Protein AF-A0A6J8DKB5-F1 (afdb_monomer_lite)

Foldseek 3Di:
DWDADPVRDIDDPLQVLLVVLLVVVVVVVVVCVVVVVPDDLVNAADEAEDALPDDPVVQVSNLSSPVSNVQDNVSYHYDYPQRVVLLVLQVPDCVVVVVDPDPPHPPDAQDKDWDFDQAAAKTKIFIWGQHPPRDIDTPDRIDIDRPHNVVVVVVVLVVVCVVVNPVVSVCCVPVPVVVVVVVSVVVVVVVPDPDPPPDPDD

pLDDT: mean 87.96, std 14.04, range [40.09, 98.38]

Organism: Mytilus coruscus (NCBI:txid42192)

Secondary structure (DSSP, 8-state):
-EEE-TTS-EEEHHHHHHHHHHHHHHHHHHHHHHTT----GGG--EEEEE-TTS-HHHHHHHHHHHHHTT--GGGEEEEEHHHHHHHHHHHS-GGGSTTSSS---TTSTT-EEEEEEE-SS-EEEEEEEEPGGG-EEEEEEEEEES-SHHHHHHHHHHHHHHHH-HHHHHHHHHH-HHHHHHHHHHHHHHHHS---------

Radius of gyration: 21.51 Å; chains: 1; bounding box: 44×48×52 Å

Structure (mmCIF, N/CA/C/O backbone):
data_AF-A0A6J8DKB5-F1
#
_entry.id   AF-A0A6J8DKB5-F1
#
loop_
_atom_site.group_PDB
_atom_site.id
_atom_site.type_symbol
_atom_site.label_atom_id
_atom_site.label_alt_id
_atom_site.label_comp_id
_atom_site.label_asym_id
_atom_site.label_entity_id
_atom_site.label_seq_id
_atom_site.pdbx_PDB_ins_code
_atom_site.Cartn_x
_atom_site.Cartn_y
_atom_site.Cartn_z
_atom_site.occupancy
_atom_site.B_iso_or_equiv
_atom_site.auth_seq_id
_atom_site.auth_comp_id
_atom_site.auth_asym_id
_atom_site.auth_atom_id
_atom_site.pdbx_PDB_model_num
ATOM 1 N N . MET A 1 1 ? -16.787 6.879 -3.735 1.00 87.12 1 MET A N 1
ATOM 2 C CA . MET A 1 1 ? -16.539 6.349 -2.380 1.00 87.12 1 MET A CA 1
ATOM 3 C C . MET A 1 1 ? -16.284 7.517 -1.445 1.00 87.12 1 MET A C 1
ATOM 5 O O . MET A 1 1 ? -15.502 8.395 -1.801 1.00 87.12 1 MET A O 1
ATOM 9 N N . VAL A 1 2 ? -16.971 7.542 -0.307 1.00 94.81 2 VAL A N 1
ATOM 10 C CA . VAL A 1 2 ? -16.835 8.562 0.741 1.00 94.81 2 VAL A CA 1
ATOM 11 C C . VAL A 1 2 ? -16.255 7.869 1.971 1.00 94.81 2 VAL A C 1
ATOM 13 O O . VAL A 1 2 ? -16.657 6.747 2.267 1.00 94.81 2 VAL A O 1
ATOM 16 N N . LEU A 1 3 ? -15.306 8.514 2.642 1.00 93.69 3 LEU A N 1
ATOM 17 C CA . LEU A 1 3 ? -14.744 8.076 3.917 1.00 93.69 3 LEU A CA 1
ATOM 18 C C . LEU A 1 3 ? -15.300 8.968 5.021 1.00 93.69 3 LEU A C 1
ATOM 20 O O . LEU A 1 3 ? -15.472 10.166 4.795 1.00 93.69 3 LEU A O 1
ATOM 24 N N . ALA A 1 4 ? -15.573 8.391 6.186 1.00 94.31 4 ALA A N 1
ATOM 25 C CA . ALA A 1 4 ? -15.977 9.122 7.380 1.00 94.31 4 ALA A CA 1
ATOM 26 C C . ALA A 1 4 ? -14.888 8.998 8.449 1.00 94.31 4 ALA A C 1
ATOM 28 O O . ALA A 1 4 ? -14.334 7.915 8.635 1.00 94.31 4 ALA A O 1
ATOM 29 N N . ASP A 1 5 ? -14.587 10.095 9.138 1.00 88.94 5 ASP A N 1
ATOM 30 C CA . ASP A 1 5 ? -13.727 10.070 10.319 1.00 88.94 5 ASP A CA 1
ATOM 31 C C . ASP A 1 5 ? -14.505 9.648 11.581 1.00 88.94 5 ASP A C 1
ATOM 33 O O . ASP A 1 5 ? -15.726 9.469 11.564 1.00 88.94 5 ASP A O 1
ATOM 37 N N . ILE A 1 6 ? -13.797 9.516 12.707 1.00 81.81 6 ILE A N 1
ATOM 38 C CA . ILE A 1 6 ? -14.387 9.143 14.005 1.00 81.81 6 ILE A CA 1
ATOM 39 C C . ILE A 1 6 ? -15.399 10.170 14.546 1.00 81.81 6 ILE A C 1
ATOM 41 O O . ILE A 1 6 ? -16.171 9.851 15.446 1.00 81.81 6 ILE A O 1
ATOM 45 N N . THR A 1 7 ? -15.403 11.395 14.011 1.00 85.44 7 THR A N 1
ATOM 46 C CA . THR A 1 7 ? -16.367 12.454 14.351 1.00 85.44 7 THR A CA 1
ATOM 47 C C . THR A 1 7 ? -17.582 12.460 13.418 1.00 85.44 7 THR A C 1
ATOM 49 O O . THR A 1 7 ? -18.512 13.239 13.621 1.00 85.44 7 THR A O 1
ATOM 52 N N . GLY A 1 8 ? -17.592 11.589 12.402 1.00 89.50 8 GLY A N 1
ATOM 53 C CA . GLY A 1 8 ? -18.637 11.490 11.388 1.00 89.50 8 GLY A CA 1
ATOM 54 C C . GLY A 1 8 ? -18.492 12.483 10.234 1.00 89.50 8 GLY A C 1
ATOM 55 O O . GLY A 1 8 ? -19.371 12.537 9.373 1.00 89.50 8 GLY A O 1
ATOM 56 N N . LYS A 1 9 ? -17.407 13.268 10.173 1.00 93.81 9 LYS A N 1
ATOM 57 C CA . LYS A 1 9 ? -17.149 14.149 9.027 1.00 93.81 9 LYS A CA 1
ATOM 58 C C . LYS A 1 9 ? -16.695 13.321 7.843 1.00 93.81 9 LYS A C 1
ATOM 60 O O . LYS A 1 9 ? -15.914 12.384 7.981 1.00 93.81 9 LYS A O 1
ATOM 65 N N . THR A 1 10 ? -17.172 13.698 6.665 1.00 97.25 10 THR A N 1
ATOM 66 C CA . THR A 1 10 ? -16.954 12.922 5.451 1.00 97.25 10 THR A CA 1
ATOM 67 C C . THR A 1 10 ? -16.062 13.632 4.449 1.00 97.25 10 THR A C 1
ATOM 69 O O . THR A 1 10 ? -16.187 14.840 4.252 1.00 97.25 10 THR A O 1
ATOM 72 N N . VAL A 1 11 ? -15.249 12.864 3.733 1.00 97.19 11 VAL A N 1
ATOM 73 C CA . VAL A 1 11 ? -14.420 13.330 2.616 1.00 97.19 11 VAL A CA 1
ATOM 74 C C . VAL A 1 11 ? -14.472 12.314 1.476 1.00 97.19 11 VAL A C 1
ATOM 76 O O . VAL A 1 11 ? -14.707 11.123 1.698 1.00 97.19 11 VAL A O 1
ATOM 79 N N . LEU A 1 12 ? -14.280 12.750 0.230 1.00 97.69 12 LEU A N 1
ATOM 80 C CA . LEU A 1 12 ? -14.152 11.797 -0.870 1.00 97.69 12 LEU A CA 1
ATOM 81 C C . LEU A 1 12 ? -12.847 11.019 -0.706 1.00 97.69 12 LEU A C 1
ATOM 83 O O . LEU A 1 12 ? -11.786 11.606 -0.511 1.00 97.69 12 LEU A O 1
ATOM 87 N N . ALA A 1 13 ? -12.906 9.697 -0.863 1.00 96.94 13 ALA A N 1
ATOM 88 C CA . ALA A 1 13 ? -11.709 8.868 -0.759 1.00 96.94 13 ALA A CA 1
ATOM 89 C C . ALA A 1 13 ? -10.613 9.328 -1.733 1.00 96.94 13 ALA A C 1
ATOM 91 O O . ALA A 1 13 ? -9.455 9.426 -1.353 1.00 96.94 13 ALA A O 1
ATOM 92 N N . ILE A 1 14 ? -10.990 9.675 -2.971 1.00 97.94 14 ILE A N 1
ATOM 93 C CA . ILE A 1 14 ? -10.044 10.142 -3.996 1.00 97.94 14 ILE A CA 1
ATOM 94 C C . ILE A 1 14 ? -9.259 11.372 -3.535 1.00 97.94 14 ILE A C 1
ATOM 96 O O . ILE A 1 14 ? -8.099 11.520 -3.902 1.00 97.94 14 ILE A O 1
ATOM 100 N N . ASP A 1 15 ? -9.866 12.228 -2.709 1.00 98.00 15 ASP A N 1
ATOM 101 C CA . ASP A 1 15 ? -9.182 13.393 -2.163 1.00 98.00 15 ASP A CA 1
ATOM 102 C C . ASP A 1 15 ? -8.133 12.948 -1.157 1.00 98.00 15 ASP A C 1
ATOM 104 O O . ASP A 1 15 ? -7.001 13.400 -1.247 1.00 98.00 15 ASP A O 1
ATOM 108 N N . VAL A 1 16 ? -8.462 12.024 -0.253 1.00 97.56 16 VAL A N 1
ATOM 109 C CA . VAL A 1 16 ? -7.498 11.491 0.722 1.00 97.56 16 VAL A CA 1
ATOM 110 C C . VAL A 1 16 ? -6.286 10.889 0.011 1.00 97.56 16 VAL A C 1
ATOM 112 O O . VAL A 1 16 ? -5.164 11.316 0.264 1.00 97.56 16 VAL A O 1
ATOM 115 N N . PHE A 1 17 ? -6.506 9.986 -0.949 1.00 97.62 17 PHE A N 1
ATOM 116 C CA . PHE A 1 17 ? -5.411 9.367 -1.704 1.00 97.62 17 PHE A CA 1
ATOM 117 C C . PHE A 1 17 ? -4.607 10.391 -2.518 1.00 97.62 17 PHE A C 1
ATOM 119 O O . PHE A 1 17 ? -3.380 10.320 -2.538 1.00 97.62 17 PHE A O 1
ATOM 126 N N . ALA A 1 18 ? -5.262 11.368 -3.154 1.00 98.31 18 ALA A N 1
ATOM 127 C CA . ALA A 1 18 ? -4.566 12.423 -3.887 1.00 98.31 18 ALA A CA 1
ATOM 128 C C . ALA A 1 18 ? -3.703 13.297 -2.964 1.00 98.31 18 ALA A C 1
ATOM 130 O O . ALA A 1 18 ? -2.568 13.608 -3.316 1.00 98.31 18 ALA A O 1
ATOM 131 N N . HIS A 1 19 ? -4.193 13.659 -1.774 1.00 98.38 19 HIS A N 1
ATOM 132 C CA . HIS A 1 19 ? -3.409 14.419 -0.797 1.00 98.38 19 HIS A CA 1
ATOM 133 C C . HIS A 1 19 ? -2.222 13.604 -0.269 1.00 98.38 19 HIS A C 1
ATOM 135 O O . HIS A 1 19 ? -1.125 14.148 -0.173 1.00 98.38 19 HIS A O 1
ATOM 141 N N . SER A 1 20 ? -2.397 12.306 0.007 1.00 97.88 20 SER A N 1
ATOM 142 C CA . SER A 1 20 ? -1.296 11.424 0.416 1.00 97.88 20 SER A CA 1
ATOM 143 C C . SER A 1 20 ? -0.213 11.324 -0.659 1.00 97.88 20 SER A C 1
ATOM 145 O O . SER A 1 20 ? 0.967 11.504 -0.366 1.00 97.88 20 SER A O 1
ATOM 147 N N . ILE A 1 21 ? -0.604 11.110 -1.920 1.00 98.25 21 ILE A N 1
ATOM 148 C CA . ILE A 1 21 ? 0.336 11.077 -3.049 1.00 98.25 21 ILE A CA 1
ATOM 149 C C . ILE A 1 21 ? 1.022 12.439 -3.205 1.00 98.25 21 ILE A C 1
ATOM 151 O O . ILE A 1 21 ? 2.240 12.501 -3.355 1.00 98.25 21 ILE A O 1
ATOM 155 N N . LYS A 1 22 ? 0.270 13.544 -3.113 1.00 98.19 22 LYS A N 1
ATOM 156 C CA . LYS A 1 22 ? 0.820 14.900 -3.214 1.00 98.19 22 LYS A CA 1
ATOM 157 C C . LYS A 1 22 ? 1.852 15.183 -2.126 1.00 98.19 22 LYS A C 1
ATOM 159 O O . LYS A 1 22 ? 2.877 15.788 -2.424 1.00 98.19 22 LYS A O 1
ATOM 164 N N . ALA A 1 23 ? 1.599 14.740 -0.897 1.00 98.38 23 ALA A N 1
ATOM 165 C CA . ALA A 1 23 ? 2.533 14.899 0.209 1.00 98.38 23 ALA A CA 1
ATOM 166 C C . ALA A 1 23 ? 3.867 14.188 -0.072 1.00 98.38 23 ALA A C 1
ATOM 168 O O . ALA A 1 23 ? 4.919 14.786 0.134 1.00 98.38 23 ALA A O 1
ATOM 169 N N . LEU A 1 24 ? 3.832 12.965 -0.616 1.00 97.81 24 LEU A N 1
ATOM 170 C CA . LEU A 1 24 ? 5.039 12.229 -1.015 1.00 97.81 24 LEU A CA 1
ATOM 171 C C . LEU A 1 24 ? 5.787 12.913 -2.167 1.00 97.81 24 LEU A C 1
ATOM 173 O O . LEU A 1 24 ? 7.012 13.008 -2.126 1.00 97.81 24 LEU A O 1
ATOM 177 N N . ILE A 1 25 ? 5.059 13.424 -3.168 1.00 96.69 25 ILE A N 1
ATOM 178 C CA . ILE A 1 25 ? 5.652 14.191 -4.274 1.00 96.69 25 ILE A CA 1
ATOM 179 C C . ILE A 1 25 ? 6.380 15.414 -3.728 1.00 96.69 25 ILE A C 1
ATOM 181 O O . ILE A 1 25 ? 7.555 15.601 -4.021 1.00 96.69 25 ILE A O 1
ATOM 185 N N . ASN A 1 26 ? 5.690 16.234 -2.933 1.00 97.25 26 ASN A N 1
ATOM 186 C CA . ASN A 1 26 ? 6.262 17.455 -2.378 1.00 97.25 26 ASN A CA 1
ATOM 187 C C . ASN A 1 26 ? 7.493 17.135 -1.526 1.00 97.25 26 ASN A C 1
ATOM 189 O O . ASN A 1 26 ? 8.527 17.757 -1.713 1.00 97.25 26 ASN A O 1
ATOM 193 N N . HIS A 1 27 ? 7.423 16.099 -0.685 1.00 97.25 27 HIS A N 1
ATOM 194 C CA . HIS A 1 27 ? 8.557 15.676 0.130 1.00 97.25 27 HIS A CA 1
ATOM 195 C C . HIS A 1 27 ? 9.799 15.326 -0.706 1.00 97.25 27 HIS A C 1
ATOM 197 O O . HIS A 1 27 ? 10.902 15.755 -0.371 1.00 97.25 27 HIS A O 1
ATOM 203 N N . LEU A 1 28 ? 9.633 14.582 -1.808 1.00 96.69 28 LEU A N 1
ATOM 204 C CA . LEU A 1 28 ? 10.746 14.278 -2.711 1.00 96.69 28 LEU A CA 1
ATOM 205 C C . LEU A 1 28 ? 11.278 15.540 -3.398 1.00 96.69 28 LEU A C 1
ATOM 207 O O . LEU A 1 28 ? 12.490 15.728 -3.462 1.00 96.69 28 LEU A O 1
ATOM 211 N N . MET A 1 29 ? 10.392 16.393 -3.917 1.00 96.31 29 MET A N 1
ATOM 212 C CA . MET A 1 29 ? 10.797 17.616 -4.616 1.00 96.31 29 MET A CA 1
ATOM 213 C C . MET A 1 29 ? 11.561 18.567 -3.689 1.00 96.31 29 MET A C 1
ATOM 215 O O . MET A 1 29 ? 12.624 19.050 -4.072 1.00 96.31 29 MET A O 1
ATOM 219 N N . ASP A 1 30 ? 11.081 18.754 -2.458 1.00 96.94 30 ASP A N 1
ATOM 220 C CA . ASP A 1 30 ? 11.749 19.561 -1.436 1.00 96.94 30 ASP A CA 1
ATOM 221 C C . ASP A 1 30 ? 13.146 18.992 -1.126 1.00 96.94 30 ASP A C 1
ATOM 223 O O . ASP A 1 30 ? 14.130 19.728 -1.055 1.00 96.94 30 ASP A O 1
ATOM 227 N N . ALA A 1 31 ? 13.273 17.664 -0.999 1.00 97.12 31 ALA A N 1
ATOM 228 C CA . ALA A 1 31 ? 14.563 17.014 -0.765 1.00 97.12 31 ALA A CA 1
ATOM 229 C C . ALA A 1 31 ? 15.548 17.204 -1.937 1.00 97.12 31 ALA A C 1
ATOM 231 O O . ALA A 1 31 ? 16.733 17.462 -1.711 1.00 97.12 31 ALA A O 1
ATOM 232 N N . LEU A 1 32 ? 15.071 17.110 -3.182 1.00 96.81 32 LEU A N 1
ATOM 233 C CA . LEU A 1 32 ? 15.878 17.310 -4.393 1.00 96.81 32 LEU A CA 1
ATOM 234 C C . LEU A 1 32 ? 16.343 18.760 -4.559 1.00 96.81 32 LEU A C 1
ATOM 236 O O . LEU A 1 32 ? 17.464 18.989 -5.031 1.00 96.81 32 LEU A O 1
ATOM 240 N N . GLU A 1 33 ? 15.500 19.718 -4.171 1.00 95.50 33 GLU A N 1
ATOM 241 C CA . GLU A 1 33 ? 15.825 21.143 -4.156 1.00 95.50 33 GLU A CA 1
ATOM 242 C C . GLU A 1 33 ? 16.889 21.447 -3.097 1.00 95.50 33 GLU A C 1
ATOM 244 O O . GLU A 1 33 ? 17.908 22.060 -3.414 1.00 95.50 33 GLU A O 1
ATOM 249 N N . ILE A 1 34 ? 16.719 20.937 -1.871 1.00 96.75 34 ILE A N 1
ATOM 250 C CA . ILE A 1 34 ? 17.702 21.079 -0.784 1.00 96.75 34 ILE A CA 1
ATOM 251 C C . ILE A 1 34 ? 19.068 20.507 -1.189 1.00 96.75 34 ILE A C 1
ATOM 253 O O . ILE A 1 34 ? 20.107 21.074 -0.853 1.00 96.75 34 ILE A O 1
ATOM 257 N N . GLN A 1 35 ? 19.081 19.396 -1.928 1.00 95.75 35 GLN A N 1
ATOM 258 C CA . GLN A 1 35 ? 20.307 18.780 -2.439 1.00 95.75 35 GLN A CA 1
ATOM 259 C C . GLN A 1 35 ? 20.903 19.497 -3.663 1.00 95.75 35 GLN A C 1
ATOM 261 O O . GLN A 1 35 ? 22.011 19.159 -4.077 1.00 95.75 35 GLN A O 1
ATOM 266 N N . GLY A 1 36 ? 20.202 20.473 -4.251 1.00 95.38 36 GLY A N 1
ATOM 267 C CA . GLY A 1 36 ? 20.683 21.235 -5.406 1.00 95.38 36 GLY A CA 1
ATOM 268 C C . GLY A 1 36 ? 20.838 20.397 -6.678 1.00 95.38 36 GLY A C 1
ATOM 269 O O . GLY A 1 36 ? 21.691 20.697 -7.510 1.00 95.38 36 GLY A O 1
ATOM 270 N N . THR A 1 37 ? 20.039 19.336 -6.832 1.00 94.81 37 THR A N 1
ATOM 271 C CA . THR A 1 37 ? 20.166 18.387 -7.957 1.00 94.81 37 THR A CA 1
ATOM 272 C C . THR A 1 37 ? 19.796 18.991 -9.315 1.00 94.81 37 THR A C 1
ATOM 274 O O . THR A 1 37 ? 20.213 18.476 -10.349 1.00 94.81 37 THR A O 1
ATOM 277 N N . GLY A 1 38 ? 19.002 20.070 -9.321 1.00 94.25 38 GLY A N 1
ATOM 278 C CA . GLY A 1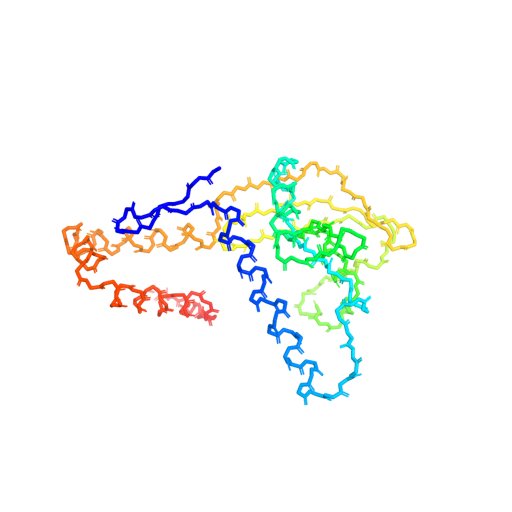 38 ? 18.465 20.694 -10.533 1.00 94.25 38 GLY A CA 1
ATOM 279 C C . GLY A 1 38 ? 17.360 19.887 -11.228 1.00 94.25 38 GLY A C 1
ATOM 280 O O . GLY A 1 38 ? 16.875 20.322 -12.268 1.00 94.25 38 GLY A O 1
ATOM 281 N N . VAL A 1 39 ? 16.960 18.743 -10.662 1.00 95.50 39 VAL A N 1
ATOM 282 C CA . VAL A 1 39 ? 15.886 17.886 -11.180 1.00 95.50 39 VAL A CA 1
ATOM 283 C C . VAL A 1 39 ? 14.546 18.600 -11.036 1.00 95.50 39 VAL A C 1
ATOM 285 O O . VAL A 1 39 ? 14.187 19.051 -9.948 1.00 95.50 39 VAL A O 1
ATOM 288 N N . ILE A 1 40 ? 13.780 18.665 -12.123 1.00 92.12 40 ILE A N 1
ATOM 289 C CA . ILE A 1 40 ? 12.422 19.215 -12.121 1.00 92.12 40 ILE A CA 1
ATOM 290 C C . ILE A 1 40 ? 11.377 18.104 -12.217 1.00 92.12 40 ILE A C 1
ATOM 292 O O . ILE A 1 40 ? 11.665 16.973 -12.594 1.00 92.12 40 ILE A O 1
ATOM 296 N N . SER A 1 41 ? 10.122 18.424 -11.892 1.00 88.81 41 SER A N 1
ATOM 297 C CA . SER A 1 41 ? 9.024 17.441 -11.869 1.00 88.81 41 SER A CA 1
ATOM 298 C C . SER A 1 41 ? 8.870 16.666 -13.190 1.00 88.81 41 SER A C 1
ATOM 300 O O . SER A 1 41 ? 8.582 15.472 -13.180 1.00 88.81 41 SER A O 1
ATOM 302 N N . THR A 1 42 ? 9.119 17.320 -14.331 1.00 91.31 42 THR A N 1
ATOM 303 C CA . THR A 1 42 ? 9.053 16.702 -15.667 1.00 91.31 42 THR A CA 1
ATOM 304 C C . THR A 1 42 ? 10.233 15.787 -15.984 1.00 91.31 42 THR A C 1
ATOM 306 O O . THR A 1 42 ? 10.185 15.069 -16.972 1.00 91.31 42 THR A O 1
ATOM 309 N N . ASP A 1 43 ? 11.288 15.771 -15.175 1.00 94.38 43 ASP A N 1
ATOM 310 C CA . ASP A 1 43 ? 12.381 14.806 -15.338 1.00 94.38 43 ASP A CA 1
ATOM 311 C C . ASP A 1 43 ? 12.054 13.470 -14.654 1.00 94.38 43 ASP A C 1
ATOM 313 O O . ASP A 1 43 ? 12.728 12.462 -14.869 1.00 94.38 43 ASP A O 1
ATOM 317 N N . ILE A 1 44 ? 11.011 13.449 -13.818 1.00 95.81 44 ILE A N 1
ATOM 318 C CA . ILE A 1 44 ? 10.662 12.313 -12.973 1.00 95.81 44 ILE A CA 1
ATOM 319 C C . ILE A 1 44 ? 9.555 11.497 -13.634 1.00 95.81 44 ILE A C 1
ATOM 321 O O . ILE A 1 44 ? 8.526 12.015 -14.073 1.00 95.81 44 ILE A O 1
ATOM 325 N N . LYS A 1 45 ? 9.749 10.178 -13.655 1.00 97.06 45 LYS A N 1
ATOM 326 C CA . LYS A 1 45 ? 8.698 9.215 -13.972 1.00 97.06 45 LYS A CA 1
ATOM 327 C C . LYS A 1 45 ? 8.238 8.538 -12.690 1.00 97.06 45 LYS A C 1
ATOM 329 O O . LYS A 1 45 ? 9.026 7.894 -12.004 1.00 97.06 45 LYS A O 1
ATOM 334 N N . TRP A 1 46 ? 6.959 8.684 -12.379 1.00 97.00 46 TRP A N 1
ATOM 335 C CA . TRP A 1 46 ? 6.350 8.154 -11.170 1.00 97.00 46 TRP A CA 1
ATOM 336 C C . TRP A 1 46 ? 5.831 6.745 -11.427 1.00 97.00 46 TRP A C 1
ATOM 338 O O . TRP A 1 46 ? 5.034 6.521 -12.339 1.00 97.00 46 TRP A O 1
ATOM 348 N N . VAL A 1 47 ? 6.272 5.793 -10.609 1.00 96.44 47 VAL A N 1
ATOM 349 C CA . VAL A 1 47 ? 5.777 4.415 -10.625 1.00 96.44 47 VAL A CA 1
ATOM 350 C C . VAL A 1 47 ? 4.996 4.187 -9.341 1.00 96.44 47 VAL A C 1
ATOM 352 O O . VAL A 1 47 ? 5.572 4.175 -8.257 1.00 96.44 47 VAL A O 1
ATOM 355 N N . LEU A 1 48 ? 3.681 4.035 -9.461 1.00 96.44 48 LEU A N 1
ATOM 356 C CA . LEU A 1 48 ? 2.798 3.762 -8.336 1.00 96.44 48 LEU A CA 1
ATOM 357 C C . LEU A 1 48 ? 2.482 2.268 -8.293 1.00 96.44 48 LEU A C 1
ATOM 359 O O . LEU A 1 48 ? 1.902 1.721 -9.236 1.00 96.44 48 LEU A O 1
ATOM 363 N N . THR A 1 49 ? 2.865 1.610 -7.204 1.00 95.38 49 THR A N 1
ATOM 364 C CA . THR A 1 49 ? 2.553 0.199 -6.989 1.00 95.38 49 THR A CA 1
ATOM 365 C C . THR A 1 49 ? 1.123 0.023 -6.488 1.00 95.38 49 THR A C 1
ATOM 367 O O . THR A 1 49 ? 0.606 0.833 -5.718 1.00 95.38 49 THR A O 1
ATOM 370 N N . VAL A 1 50 ? 0.465 -1.041 -6.942 1.00 95.38 50 VAL A N 1
ATOM 371 C CA . VAL A 1 50 ? -0.864 -1.461 -6.477 1.00 95.38 50 VAL A CA 1
ATOM 372 C C . VAL A 1 50 ? -0.888 -2.977 -6.258 1.00 95.38 50 VAL A C 1
ATOM 374 O O . VAL A 1 50 ? -0.168 -3.691 -6.962 1.00 95.38 50 VAL A O 1
ATOM 377 N N . PRO A 1 51 ? -1.714 -3.495 -5.333 1.00 93.38 51 PRO A N 1
ATOM 378 C CA . PRO A 1 51 ? -1.897 -4.935 -5.158 1.00 93.38 51 PRO A CA 1
ATOM 379 C C . PRO A 1 51 ? -2.321 -5.639 -6.452 1.00 93.38 51 PRO A C 1
ATOM 381 O O . PRO A 1 51 ? -3.092 -5.100 -7.260 1.00 93.38 51 PRO A O 1
ATOM 384 N N . ALA A 1 52 ? -1.832 -6.860 -6.658 1.00 91.88 52 ALA A N 1
ATOM 385 C CA . ALA A 1 52 ? -2.138 -7.631 -7.860 1.00 91.88 52 ALA A CA 1
ATOM 386 C C . ALA A 1 52 ? -3.594 -8.103 -7.860 1.00 91.88 52 ALA A C 1
ATOM 388 O O . ALA A 1 52 ? -4.260 -8.038 -8.901 1.00 91.88 52 ALA A O 1
ATOM 389 N N . ILE A 1 53 ? -4.111 -8.471 -6.680 1.00 92.00 53 ILE A N 1
ATOM 390 C CA . ILE A 1 53 ? -5.482 -8.967 -6.486 1.00 92.00 53 ILE A CA 1
ATOM 391 C C . ILE A 1 53 ? -6.563 -7.902 -6.712 1.00 92.00 53 ILE A C 1
ATOM 393 O O . ILE A 1 53 ? -7.750 -8.222 -6.803 1.00 92.00 53 ILE A O 1
ATOM 397 N N . TRP A 1 54 ? -6.184 -6.625 -6.812 1.00 93.25 54 TRP A N 1
ATOM 398 C CA . TRP A 1 54 ? -7.136 -5.539 -7.002 1.00 93.25 54 TRP A CA 1
ATOM 399 C C . TRP A 1 54 ? -7.839 -5.582 -8.358 1.00 93.25 54 TRP A C 1
ATOM 401 O O . TRP A 1 54 ? -7.256 -5.898 -9.399 1.00 93.25 54 TRP A O 1
ATOM 411 N N . THR A 1 55 ? -9.105 -5.164 -8.346 1.00 94.00 55 THR A N 1
ATOM 412 C CA . THR A 1 55 ? -9.904 -4.988 -9.564 1.00 94.00 55 THR A CA 1
ATOM 413 C C . THR A 1 55 ? -9.361 -3.853 -10.434 1.00 94.00 55 THR A C 1
ATOM 415 O O . THR A 1 55 ? -8.759 -2.902 -9.927 1.00 94.00 55 THR A O 1
ATOM 418 N N . ASP A 1 56 ? -9.655 -3.889 -11.734 1.00 95.25 56 ASP A N 1
ATOM 419 C CA . ASP A 1 56 ? -9.276 -2.816 -12.662 1.00 95.25 56 ASP A CA 1
ATOM 420 C C . ASP A 1 56 ? -9.856 -1.458 -12.250 1.00 95.25 56 ASP A C 1
ATOM 422 O O . ASP A 1 56 ? -9.194 -0.431 -12.383 1.00 95.25 56 ASP A O 1
ATOM 426 N N . ASN A 1 57 ? -11.054 -1.442 -11.655 1.00 96.56 57 ASN A N 1
ATOM 427 C CA . ASN A 1 57 ? -11.657 -0.222 -11.119 1.00 96.56 57 ASN A CA 1
ATOM 428 C C . ASN A 1 57 ? -10.841 0.363 -9.957 1.00 96.56 57 ASN A C 1
ATOM 430 O O . ASN A 1 57 ? -10.666 1.579 -9.895 1.00 96.56 57 ASN A O 1
ATOM 434 N N . SER A 1 58 ? -10.316 -0.479 -9.060 1.00 95.31 58 SER A N 1
ATOM 435 C CA . SER A 1 58 ? -9.449 -0.048 -7.952 1.00 95.31 58 SER A CA 1
ATOM 436 C C . SER A 1 58 ? -8.103 0.475 -8.468 1.00 95.31 58 SER A C 1
ATOM 438 O O . SER A 1 58 ? -7.634 1.530 -8.039 1.00 95.31 58 SER A O 1
ATOM 440 N N . LYS A 1 59 ? -7.512 -0.208 -9.456 1.00 95.94 59 LYS A N 1
ATOM 441 C CA . LYS A 1 59 ? -6.270 0.223 -10.122 1.00 95.94 59 LYS A CA 1
ATOM 442 C C . LYS A 1 59 ? -6.465 1.564 -10.847 1.00 95.94 59 LYS A C 1
ATOM 444 O O . LYS A 1 59 ? -5.662 2.485 -10.695 1.00 95.94 59 LYS A O 1
ATOM 449 N N . GLN A 1 60 ? -7.583 1.727 -11.557 1.00 96.62 60 GLN A N 1
ATOM 450 C CA . GLN A 1 60 ? -7.953 2.984 -12.210 1.00 96.62 60 GLN A CA 1
ATOM 451 C C . GLN A 1 60 ? -8.253 4.097 -11.200 1.00 96.62 60 GLN A C 1
ATOM 453 O O . GLN A 1 60 ? -7.953 5.262 -11.462 1.00 96.62 60 GLN A O 1
ATOM 458 N N . PHE A 1 61 ? -8.840 3.765 -10.049 1.00 97.50 61 PHE A N 1
ATOM 459 C CA . PHE A 1 61 ? -9.057 4.720 -8.967 1.00 97.50 61 PHE A CA 1
ATOM 460 C C . PHE A 1 61 ? -7.726 5.292 -8.466 1.00 97.50 61 PHE A C 1
ATOM 462 O O . PHE A 1 61 ? -7.607 6.511 -8.365 1.00 97.50 61 PHE A O 1
ATOM 469 N N . MET A 1 62 ? -6.702 4.458 -8.251 1.00 97.44 62 MET A N 1
ATOM 470 C CA . MET A 1 62 ? -5.368 4.947 -7.876 1.00 97.44 62 MET A CA 1
ATOM 471 C C . MET A 1 62 ? -4.728 5.818 -8.950 1.00 97.44 62 MET A C 1
ATOM 473 O O . MET A 1 62 ? -4.176 6.866 -8.618 1.00 97.44 62 MET A O 1
ATOM 477 N N . ARG A 1 63 ? -4.859 5.446 -10.231 1.00 97.50 63 ARG A N 1
ATOM 478 C CA . ARG A 1 63 ? -4.396 6.290 -11.344 1.00 97.50 63 ARG A CA 1
ATOM 479 C C . ARG A 1 63 ? -5.047 7.676 -11.296 1.00 97.50 63 ARG A C 1
ATOM 481 O O . ARG A 1 63 ? -4.343 8.678 -11.328 1.00 97.50 63 ARG A O 1
ATOM 488 N N . LYS A 1 64 ? -6.371 7.745 -11.127 1.00 97.44 64 LYS A N 1
ATOM 489 C CA . LYS A 1 64 ? -7.097 9.024 -11.015 1.00 97.44 64 LYS A CA 1
ATOM 490 C C . LYS A 1 64 ? -6.693 9.828 -9.776 1.00 97.44 64 LYS A C 1
ATOM 492 O O . LYS A 1 64 ? -6.633 11.053 -9.842 1.00 97.44 64 LYS A O 1
ATOM 497 N N . SER A 1 65 ? -6.411 9.165 -8.654 1.00 98.12 65 SER A N 1
ATOM 498 C CA . SER A 1 65 ? -5.888 9.823 -7.448 1.00 98.12 65 SER A CA 1
ATOM 499 C C . SER A 1 65 ? -4.508 10.443 -7.696 1.00 98.12 65 SER A C 1
ATOM 501 O O . SER A 1 65 ? -4.270 11.579 -7.294 1.00 98.12 65 SER A O 1
ATOM 503 N N . ALA A 1 66 ? -3.621 9.738 -8.403 1.00 98.06 66 ALA A N 1
ATOM 504 C CA . ALA A 1 66 ? -2.295 10.229 -8.782 1.00 98.06 66 ALA A CA 1
ATOM 505 C C . ALA A 1 66 ? -2.359 11.411 -9.766 1.00 98.06 66 ALA A C 1
ATOM 507 O O . ALA A 1 66 ? -1.677 12.417 -9.574 1.00 98.06 66 ALA A O 1
ATOM 508 N N . GLU A 1 67 ? -3.236 11.335 -10.769 1.00 97.38 67 GLU A N 1
ATOM 509 C CA . GLU A 1 67 ? -3.510 12.448 -11.689 1.00 97.38 67 GLU A CA 1
ATOM 510 C C . GLU A 1 67 ? -4.022 13.679 -10.930 1.00 97.38 67 GLU A C 1
ATOM 512 O O . GLU A 1 67 ? -3.552 14.797 -11.141 1.00 97.38 67 GLU A O 1
ATOM 517 N N . LYS A 1 68 ? -4.937 13.478 -9.971 1.00 97.94 68 LYS A N 1
ATOM 518 C CA . LYS A 1 68 ? -5.450 14.550 -9.108 1.00 97.94 68 LYS A CA 1
ATOM 519 C C . LYS A 1 68 ? -4.369 15.158 -8.205 1.00 97.94 68 LYS A C 1
ATOM 521 O O . LYS A 1 68 ? -4.447 16.343 -7.890 1.00 97.94 68 LYS A O 1
ATOM 526 N N . ALA A 1 69 ? -3.350 14.385 -7.831 1.00 97.62 69 ALA A N 1
ATOM 527 C CA . ALA A 1 69 ? -2.163 14.873 -7.126 1.00 97.62 69 ALA A CA 1
ATOM 528 C C . ALA A 1 69 ? -1.199 15.675 -8.032 1.00 97.62 69 ALA A C 1
ATOM 530 O O . ALA A 1 69 ? -0.205 16.232 -7.558 1.00 97.62 69 ALA A O 1
ATOM 531 N N . GLY A 1 70 ? -1.492 15.780 -9.330 1.00 95.94 70 GLY A N 1
ATOM 532 C CA . GLY A 1 70 ? -0.721 16.560 -10.293 1.00 95.94 70 GLY A CA 1
ATOM 533 C C . GLY A 1 70 ? 0.363 15.773 -11.026 1.00 95.94 70 GLY A C 1
ATOM 534 O O . GLY A 1 70 ? 1.207 16.395 -11.667 1.00 95.94 70 GLY A O 1
ATOM 535 N N . ILE A 1 71 ? 0.358 14.437 -10.953 1.00 96.38 71 ILE A N 1
ATOM 536 C CA . ILE A 1 71 ? 1.212 13.614 -11.817 1.00 96.38 71 ILE A CA 1
ATOM 537 C C . ILE A 1 71 ? 0.600 13.599 -13.222 1.00 96.38 71 ILE A C 1
ATOM 539 O O . ILE A 1 71 ? -0.569 13.255 -13.395 1.00 96.38 71 ILE A O 1
ATOM 543 N N . GLN A 1 72 ? 1.385 13.959 -14.235 1.00 93.25 72 GLN A N 1
ATOM 544 C CA . GLN A 1 72 ? 0.944 13.889 -15.628 1.00 93.25 72 GLN A CA 1
ATOM 545 C C . GLN A 1 72 ? 0.843 12.426 -16.090 1.00 93.25 72 GLN A C 1
ATOM 547 O O . GLN A 1 72 ? 1.646 11.584 -15.695 1.00 93.25 72 GLN A O 1
ATOM 552 N N . ASN A 1 73 ? -0.153 12.100 -16.919 1.00 89.94 73 ASN A N 1
ATOM 553 C CA . ASN A 1 73 ? -0.451 10.709 -17.288 1.00 89.94 73 ASN A CA 1
ATOM 554 C C . ASN A 1 73 ? 0.692 10.017 -18.064 1.00 89.94 73 ASN A C 1
ATOM 556 O O . ASN A 1 73 ? 0.911 8.821 -17.904 1.00 89.94 73 ASN A O 1
ATOM 560 N N . ASP A 1 74 ? 1.443 10.756 -18.876 1.00 93.94 74 ASP A N 1
ATOM 561 C CA . ASP A 1 74 ? 2.655 10.298 -19.572 1.00 93.94 74 ASP A CA 1
ATOM 562 C C . ASP A 1 74 ? 3.862 10.098 -18.633 1.00 93.94 74 ASP A C 1
ATOM 564 O O . ASP A 1 74 ? 4.749 9.284 -18.915 1.00 93.94 74 ASP A O 1
ATOM 568 N N . HIS A 1 75 ? 3.838 10.753 -17.472 1.00 94.88 75 HIS A N 1
ATOM 569 C CA . HIS A 1 75 ? 4.795 10.591 -16.378 1.00 94.88 75 HIS A CA 1
ATOM 570 C C . HIS A 1 75 ? 4.363 9.553 -15.328 1.00 94.88 75 HIS A C 1
ATOM 572 O O . HIS A 1 75 ? 5.091 9.354 -14.357 1.00 94.88 75 HIS A O 1
ATOM 578 N N . LEU A 1 76 ? 3.227 8.864 -15.508 1.00 96.75 76 LEU A N 1
ATOM 579 C CA . LEU A 1 76 ? 2.688 7.895 -14.547 1.00 96.75 76 LEU A CA 1
ATOM 580 C C . LEU A 1 76 ? 2.666 6.464 -15.096 1.00 96.75 76 LEU A C 1
ATOM 582 O O . LEU A 1 76 ? 2.017 6.162 -16.100 1.00 96.75 76 LEU A O 1
ATOM 586 N N . LEU A 1 77 ? 3.282 5.544 -14.357 1.00 96.44 77 LEU A N 1
ATOM 587 C CA . LEU A 1 77 ? 3.129 4.104 -14.535 1.00 96.44 77 LEU A CA 1
ATOM 588 C C . LEU A 1 77 ? 2.479 3.482 -13.303 1.00 96.44 77 LEU A C 1
ATOM 590 O O . LEU A 1 77 ? 2.803 3.829 -12.171 1.00 96.44 77 LEU A O 1
ATOM 594 N N . ILE A 1 78 ? 1.580 2.531 -13.543 1.00 95.81 78 ILE A N 1
ATOM 595 C CA . ILE A 1 78 ? 1.086 1.630 -12.504 1.00 95.81 78 ILE A CA 1
ATOM 596 C C . ILE A 1 78 ? 1.883 0.334 -12.623 1.00 95.81 78 ILE A C 1
ATOM 598 O O . ILE A 1 78 ? 1.999 -0.200 -13.724 1.00 95.81 78 ILE A O 1
ATOM 602 N N . SER A 1 79 ? 2.415 -0.148 -11.505 1.00 94.56 79 SER A N 1
ATOM 603 C CA . SER A 1 79 ? 3.111 -1.434 -11.399 1.00 94.56 79 SER A CA 1
ATOM 604 C C . SER A 1 79 ? 2.364 -2.318 -10.412 1.00 94.56 79 SER A C 1
ATOM 606 O O . SER A 1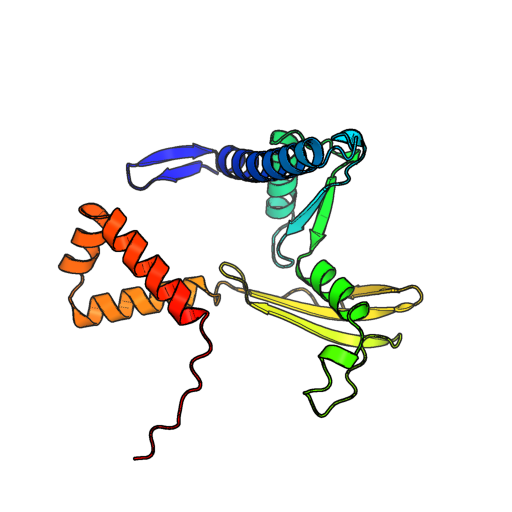 79 ? 1.824 -1.810 -9.428 1.00 94.56 79 SER A O 1
ATOM 608 N N . LEU A 1 80 ? 2.344 -3.632 -10.616 1.00 93.69 80 LEU A N 1
ATOM 609 C CA . LEU A 1 80 ? 1.861 -4.516 -9.559 1.00 93.69 80 LEU A CA 1
ATOM 610 C C . LEU A 1 80 ? 2.940 -4.624 -8.472 1.00 93.69 80 LEU A C 1
ATOM 612 O O . LEU A 1 80 ? 4.131 -4.697 -8.784 1.00 93.69 80 LEU A O 1
ATOM 616 N N . GLY A 1 81 ? 2.532 -4.612 -7.203 1.00 91.94 81 GLY A N 1
ATOM 617 C CA . GLY A 1 81 ? 3.418 -4.828 -6.051 1.00 91.94 81 GLY A CA 1
ATOM 618 C C . GLY A 1 81 ? 4.315 -6.064 -6.212 1.00 91.94 81 GLY A C 1
ATOM 619 O O . GLY A 1 81 ? 5.542 -5.914 -6.208 1.00 91.94 81 GLY A O 1
ATOM 620 N N . PRO A 1 82 ? 3.752 -7.262 -6.470 1.00 91.56 82 PRO A N 1
ATOM 621 C CA . PRO A 1 82 ? 4.563 -8.464 -6.636 1.00 91.56 82 PRO A CA 1
ATOM 622 C C . PRO A 1 82 ? 5.479 -8.441 -7.866 1.00 91.56 82 PRO A C 1
ATOM 624 O O . PRO A 1 82 ? 6.551 -9.039 -7.823 1.00 91.56 82 PRO A O 1
ATOM 627 N N . GLU A 1 83 ? 5.118 -7.750 -8.954 1.00 89.62 83 GLU A N 1
ATOM 628 C CA . GLU A 1 83 ? 6.012 -7.574 -10.112 1.00 89.62 83 GLU A CA 1
ATOM 629 C C . GLU A 1 83 ? 7.230 -6.724 -9.737 1.00 89.62 83 GLU A C 1
ATOM 631 O O . GLU A 1 83 ? 8.363 -7.094 -10.048 1.00 89.62 83 GLU A O 1
ATOM 636 N N . ALA A 1 84 ? 7.018 -5.619 -9.016 1.00 91.19 84 ALA A N 1
ATOM 637 C CA . ALA A 1 84 ? 8.102 -4.765 -8.539 1.00 91.19 84 ALA A CA 1
ATOM 638 C C . ALA A 1 84 ? 9.041 -5.530 -7.587 1.00 91.19 84 ALA A C 1
ATOM 640 O O . ALA A 1 84 ? 10.263 -5.469 -7.745 1.00 91.19 84 ALA A O 1
ATOM 641 N N . ALA A 1 85 ? 8.479 -6.311 -6.657 1.00 89.94 85 ALA A N 1
ATOM 642 C CA . ALA A 1 85 ? 9.246 -7.173 -5.756 1.00 89.94 85 ALA A CA 1
ATOM 643 C C . ALA A 1 85 ? 10.036 -8.244 -6.528 1.00 89.94 85 ALA A C 1
ATOM 645 O O . ALA A 1 85 ? 11.227 -8.444 -6.305 1.00 89.94 85 ALA A O 1
ATOM 646 N N . SER A 1 86 ? 9.395 -8.887 -7.500 1.00 88.50 86 SER A N 1
ATOM 647 C CA . SER A 1 86 ? 9.992 -9.906 -8.362 1.00 88.50 86 SER A CA 1
ATOM 648 C C . SER A 1 86 ? 11.151 -9.370 -9.206 1.00 88.50 86 SER A C 1
ATOM 650 O O . SER A 1 86 ? 12.170 -10.048 -9.348 1.00 88.50 86 SER A O 1
ATOM 652 N N . ILE A 1 87 ? 11.042 -8.151 -9.738 1.00 87.19 87 ILE A N 1
ATOM 653 C CA . ILE A 1 87 ? 12.145 -7.468 -10.423 1.00 87.19 87 ILE A CA 1
ATOM 654 C C . ILE A 1 87 ? 13.293 -7.228 -9.441 1.00 87.19 87 ILE A C 1
ATOM 656 O O . ILE A 1 87 ? 14.422 -7.618 -9.732 1.00 87.19 87 ILE A O 1
ATOM 660 N N . LEU A 1 88 ? 13.018 -6.669 -8.259 1.00 85.94 88 LEU A N 1
ATOM 661 C CA . LEU A 1 88 ? 14.042 -6.434 -7.240 1.00 85.94 88 LEU A CA 1
ATOM 662 C C . LEU A 1 88 ? 14.788 -7.728 -6.874 1.00 85.94 88 LEU A C 1
ATOM 664 O O . LEU A 1 88 ? 16.016 -7.755 -6.921 1.00 85.94 88 LEU A O 1
ATOM 668 N N . CYS A 1 89 ? 14.072 -8.820 -6.599 1.00 81.88 89 CYS A N 1
ATOM 669 C CA . CYS A 1 89 ? 14.667 -10.115 -6.261 1.00 81.88 89 CYS A CA 1
ATOM 670 C C . CYS A 1 89 ? 15.533 -10.713 -7.384 1.00 81.88 89 CYS A C 1
ATOM 672 O O . CYS A 1 89 ? 16.441 -11.486 -7.100 1.00 81.88 89 CYS A O 1
ATOM 674 N N . GLN A 1 90 ? 15.302 -10.359 -8.654 1.00 78.06 90 GLN A N 1
ATOM 675 C CA . GLN A 1 90 ? 16.184 -10.772 -9.753 1.00 78.06 90 GLN A CA 1
ATOM 676 C C . GLN A 1 90 ? 17.510 -10.002 -9.787 1.00 78.06 90 GLN A C 1
ATOM 678 O O . GLN A 1 90 ? 18.488 -10.526 -10.322 1.00 78.06 90 GLN A O 1
ATOM 683 N N . TYR A 1 91 ? 17.529 -8.768 -9.275 1.00 76.75 91 TYR A N 1
ATOM 684 C CA . TYR A 1 91 ? 18.704 -7.891 -9.264 1.00 76.75 91 TYR A CA 1
ATOM 685 C C . TYR A 1 91 ? 19.479 -7.923 -7.943 1.00 76.75 91 TYR A C 1
ATOM 687 O O . TYR A 1 91 ? 20.650 -7.548 -7.920 1.00 76.75 91 TYR A O 1
ATOM 695 N N . LEU A 1 92 ? 18.861 -8.367 -6.847 1.00 72.69 92 LEU A N 1
ATOM 696 C CA . LEU A 1 92 ? 19.561 -8.608 -5.589 1.00 72.69 92 LEU A CA 1
ATOM 697 C C . LEU A 1 92 ? 20.505 -9.808 -5.760 1.00 72.69 92 LEU A C 1
ATOM 699 O O . LEU A 1 92 ? 20.062 -10.947 -5.886 1.00 72.69 92 LEU A O 1
ATOM 703 N N . SER A 1 93 ? 21.815 -9.545 -5.789 1.00 55.31 93 SER A N 1
ATOM 704 C CA . SER A 1 93 ? 22.853 -10.577 -5.854 1.00 55.31 93 SER A CA 1
ATOM 705 C C . SER A 1 93 ? 22.661 -11.633 -4.760 1.00 55.31 93 SER A C 1
ATOM 707 O O . SER A 1 93 ? 22.427 -11.302 -3.596 1.00 55.31 93 SER A O 1
ATOM 709 N N . THR A 1 94 ? 22.849 -12.899 -5.135 1.00 52.94 94 THR A N 1
ATOM 710 C CA . THR A 1 94 ? 22.752 -14.111 -4.300 1.00 52.94 94 THR A CA 1
ATOM 711 C C . THR A 1 94 ? 23.576 -14.054 -2.999 1.00 52.94 94 THR A C 1
ATOM 713 O O . THR A 1 94 ? 23.327 -14.825 -2.081 1.00 52.94 94 THR A O 1
ATOM 716 N N . GLU A 1 95 ? 24.526 -13.120 -2.879 1.00 51.28 95 GLU A N 1
ATOM 717 C CA . GLU A 1 95 ? 25.405 -12.944 -1.713 1.00 51.28 95 GLU A CA 1
ATOM 718 C C . GLU A 1 95 ? 24.681 -12.527 -0.421 1.00 51.28 95 GLU A C 1
ATOM 720 O O . GLU A 1 95 ? 25.192 -12.790 0.660 1.00 51.28 95 GLU A O 1
ATOM 725 N N . LYS A 1 96 ? 23.497 -11.897 -0.490 1.00 50.38 96 LYS A N 1
ATOM 726 C CA . LYS A 1 96 ? 22.715 -11.556 0.722 1.00 50.38 96 LYS A CA 1
ATOM 727 C C . LYS A 1 96 ? 21.709 -12.631 1.141 1.00 50.38 96 LYS A C 1
ATOM 729 O O . LYS A 1 96 ? 21.161 -12.543 2.234 1.00 50.38 96 LYS A O 1
ATOM 734 N N . LEU A 1 97 ? 21.462 -13.620 0.283 1.00 51.50 97 LEU A N 1
ATOM 735 C CA . LEU A 1 97 ? 20.522 -14.723 0.520 1.00 51.50 97 LEU A CA 1
ATOM 736 C C . LEU A 1 97 ? 21.239 -16.028 0.915 1.00 51.50 97 LEU A C 1
ATOM 738 O O . LEU A 1 97 ? 20.588 -17.039 1.157 1.00 51.50 97 LEU A O 1
ATOM 742 N N . SER A 1 98 ? 22.572 -16.003 1.026 1.00 46.78 98 SER A N 1
ATOM 743 C CA . SER A 1 98 ? 23.437 -17.160 1.296 1.00 46.78 98 SER A CA 1
ATOM 744 C C . SER A 1 98 ? 23.359 -17.718 2.725 1.00 46.78 98 SER A C 1
ATOM 746 O O . SER A 1 98 ? 24.166 -18.569 3.088 1.00 46.78 98 SER A O 1
ATOM 748 N N . SER A 1 99 ? 22.435 -17.233 3.557 1.00 50.28 99 SER A N 1
ATOM 749 C CA . SER A 1 99 ? 22.116 -17.841 4.855 1.00 50.28 99 SER A CA 1
ATOM 750 C C . SER A 1 99 ? 21.116 -18.997 4.742 1.00 50.28 99 SER A C 1
ATOM 752 O O . SER A 1 99 ? 20.942 -19.731 5.710 1.00 50.28 99 SER A O 1
ATOM 754 N N . ALA A 1 100 ? 20.486 -19.194 3.578 1.00 51.72 100 ALA A N 1
ATOM 755 C CA . ALA A 1 100 ? 19.684 -20.377 3.288 1.00 51.72 100 ALA A CA 1
ATOM 756 C C . ALA A 1 100 ? 20.508 -21.369 2.453 1.00 51.72 100 ALA A C 1
ATOM 758 O O . ALA A 1 100 ? 21.067 -20.999 1.424 1.00 51.72 100 ALA A O 1
ATOM 759 N N . GLU A 1 101 ? 20.556 -22.636 2.868 1.00 49.06 101 GLU A N 1
ATOM 760 C CA . GLU A 1 101 ? 21.321 -23.749 2.267 1.00 49.06 101 GLU A CA 1
ATOM 761 C C . GLU A 1 101 ? 20.952 -24.107 0.805 1.00 49.06 101 GLU A C 1
ATOM 763 O O . GLU A 1 101 ? 21.363 -25.143 0.285 1.00 49.06 101 GLU A O 1
ATOM 768 N N . SER A 1 102 ? 20.187 -23.272 0.103 1.00 51.78 102 SER A N 1
ATOM 769 C CA . SER A 1 102 ? 19.767 -23.504 -1.276 1.00 51.78 102 SER A CA 1
ATOM 770 C C . SER A 1 102 ? 20.249 -22.387 -2.195 1.00 51.78 102 SER A C 1
ATOM 772 O O . SER A 1 102 ? 19.929 -21.223 -1.965 1.00 51.78 102 SER A O 1
ATOM 774 N N . ASP A 1 103 ? 20.927 -22.776 -3.278 1.00 54.53 103 ASP A N 1
ATOM 775 C CA . ASP A 1 103 ? 21.321 -22.000 -4.468 1.00 54.53 103 ASP A CA 1
ATOM 776 C C . ASP A 1 103 ? 20.103 -21.398 -5.222 1.00 54.53 103 ASP A C 1
ATOM 778 O O . ASP A 1 103 ? 19.929 -21.553 -6.437 1.00 54.53 103 ASP A O 1
ATOM 782 N N . PHE A 1 104 ? 19.188 -20.730 -4.514 1.00 60.69 104 PHE A N 1
ATOM 783 C CA . PHE A 1 104 ? 18.010 -20.114 -5.102 1.00 60.69 104 PHE A CA 1
ATOM 784 C C . PHE A 1 104 ? 18.433 -18.878 -5.893 1.00 60.69 104 PHE A C 1
ATOM 786 O O . PHE A 1 104 ? 18.521 -17.758 -5.396 1.00 60.69 104 PHE A O 1
ATOM 793 N N . THR A 1 105 ? 18.722 -19.110 -7.167 1.00 64.81 105 THR A N 1
ATOM 794 C CA . THR A 1 105 ? 19.083 -18.071 -8.117 1.00 64.81 105 THR A CA 1
ATOM 795 C C . THR A 1 105 ? 17.905 -17.805 -9.049 1.00 64.81 105 THR A C 1
ATOM 797 O O . THR A 1 105 ? 17.632 -18.534 -10.005 1.00 64.81 105 THR A O 1
ATOM 800 N N . MET A 1 106 ? 17.230 -16.674 -8.831 1.00 69.75 106 MET A N 1
ATOM 801 C CA . MET A 1 106 ? 16.245 -16.106 -9.768 1.00 69.75 106 MET A CA 1
ATOM 802 C C . MET A 1 106 ? 16.892 -15.586 -11.070 1.00 69.75 106 MET A C 1
ATOM 804 O O . MET A 1 106 ? 16.282 -14.856 -11.851 1.00 69.75 106 ME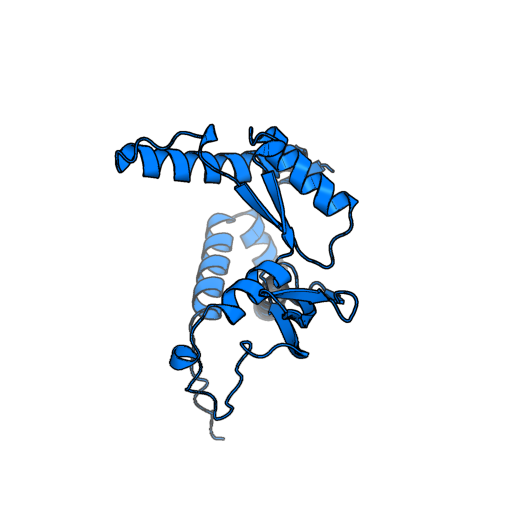T A O 1
ATOM 808 N N . SER A 1 107 ? 18.152 -15.937 -11.341 1.00 69.06 107 SER A N 1
ATOM 809 C CA . SER A 1 107 ? 18.906 -15.469 -12.500 1.00 69.06 107 SER A CA 1
ATOM 810 C C . SER A 1 107 ? 18.588 -16.261 -13.775 1.00 69.06 107 SER A C 1
ATOM 812 O O . SER A 1 107 ? 18.603 -15.671 -14.858 1.00 69.06 107 SER A O 1
ATOM 814 N N . LYS A 1 108 ? 18.235 -17.549 -13.670 1.00 82.88 108 LYS A N 1
ATOM 815 C CA . LYS A 1 108 ? 18.038 -18.443 -14.822 1.00 82.88 108 LYS A CA 1
ATOM 816 C C . LYS A 1 108 ? 16.666 -18.262 -15.495 1.00 82.88 108 LYS A C 1
ATOM 818 O O . LYS A 1 108 ? 15.631 -18.185 -14.841 1.00 82.88 108 LYS A O 1
ATOM 823 N N . VAL A 1 109 ? 16.660 -18.213 -16.830 1.00 89.50 109 VAL A N 1
ATOM 824 C CA . VAL A 1 109 ? 15.428 -18.222 -17.641 1.00 89.50 109 VAL A CA 1
ATOM 825 C C . VAL A 1 109 ? 14.689 -19.550 -17.446 1.00 89.50 109 VAL A C 1
ATOM 827 O O . VAL A 1 109 ? 15.312 -20.612 -17.428 1.00 89.50 109 VAL A O 1
ATOM 830 N N . GLY A 1 110 ? 13.369 -19.485 -17.301 1.00 89.81 110 GLY A N 1
ATOM 831 C CA . GLY A 1 110 ? 12.497 -20.614 -16.978 1.00 89.81 110 GLY A CA 1
ATOM 832 C C . GLY A 1 110 ? 12.383 -20.905 -15.479 1.00 89.81 110 GLY A C 1
ATOM 833 O O . GLY A 1 110 ? 11.625 -21.797 -15.094 1.00 89.81 110 GLY A O 1
ATOM 834 N N . THR A 1 111 ? 13.110 -20.180 -14.615 1.00 89.19 111 THR A N 1
ATOM 835 C CA . THR A 1 111 ? 12.930 -20.295 -13.163 1.00 89.19 111 THR A CA 1
ATOM 836 C C . THR A 1 111 ? 11.543 -19.795 -12.784 1.00 89.19 111 THR A C 1
ATOM 838 O O . THR A 1 111 ? 11.159 -18.676 -13.130 1.00 89.19 111 THR A O 1
ATOM 841 N N . LYS A 1 112 ? 10.818 -20.636 -12.047 1.00 91.19 112 LYS A N 1
ATOM 842 C CA . LYS A 1 112 ? 9.495 -20.349 -11.496 1.00 91.19 112 LYS A CA 1
ATOM 843 C C . LYS A 1 112 ? 9.610 -20.142 -10.002 1.00 91.19 112 LYS A C 1
ATOM 845 O O . LYS A 1 112 ? 10.313 -20.896 -9.333 1.00 91.19 112 LYS A O 1
ATOM 850 N N . TYR A 1 113 ? 8.928 -19.134 -9.496 1.00 89.50 113 TYR A N 1
ATOM 851 C CA . TYR A 1 113 ? 8.971 -18.786 -8.087 1.00 89.50 113 TYR A CA 1
ATOM 852 C C . TYR A 1 113 ? 7.690 -18.087 -7.673 1.00 89.50 113 TYR A C 1
ATOM 854 O O . TYR A 1 113 ? 6.958 -17.539 -8.497 1.00 89.50 113 TYR A O 1
ATOM 862 N N . MET A 1 114 ? 7.429 -18.135 -6.375 1.00 92.25 114 MET A N 1
ATOM 863 C CA . MET A 1 114 ? 6.279 -17.506 -5.756 1.00 92.25 114 MET A CA 1
ATOM 864 C C . MET A 1 114 ? 6.732 -16.238 -5.040 1.00 92.25 114 MET A C 1
ATOM 866 O O . MET A 1 114 ? 7.726 -16.265 -4.316 1.00 92.25 114 MET A O 1
ATOM 870 N N . ILE A 1 115 ? 6.001 -15.148 -5.238 1.00 91.06 115 ILE A N 1
ATOM 871 C CA . ILE A 1 115 ? 6.092 -13.963 -4.390 1.00 91.06 115 ILE A CA 1
ATOM 872 C C . ILE A 1 115 ? 4.928 -14.028 -3.411 1.00 91.06 115 ILE A C 1
ATOM 874 O O . ILE A 1 115 ? 3.777 -14.164 -3.828 1.00 91.06 115 ILE A O 1
ATOM 878 N N . VAL A 1 116 ? 5.257 -13.949 -2.125 1.00 91.94 116 VAL A N 1
ATOM 879 C CA . VAL A 1 116 ? 4.303 -13.890 -1.018 1.00 91.94 116 VAL A CA 1
ATOM 880 C C . VAL A 1 116 ? 4.499 -12.537 -0.343 1.00 91.94 116 VAL A C 1
ATOM 882 O O . VAL A 1 116 ? 5.431 -12.358 0.438 1.00 91.94 116 VAL A O 1
ATOM 885 N N . ASP A 1 117 ? 3.664 -11.571 -0.710 1.00 90.38 117 ASP A N 1
ATOM 886 C CA . ASP A 1 117 ? 3.667 -10.221 -0.152 1.00 90.38 117 ASP A CA 1
ATOM 887 C C . ASP A 1 117 ? 2.656 -10.163 0.997 1.00 90.38 117 ASP A C 1
ATOM 889 O O . ASP A 1 117 ? 1.445 -10.184 0.778 1.00 90.38 117 ASP A O 1
ATOM 893 N N . LEU A 1 118 ? 3.166 -10.181 2.231 1.00 91.00 118 LEU A N 1
ATOM 894 C CA . LEU A 1 118 ? 2.379 -10.117 3.463 1.00 91.00 118 LEU A CA 1
ATOM 895 C C . LEU A 1 118 ? 2.394 -8.681 3.987 1.00 91.00 118 LEU A C 1
ATOM 897 O O . LEU A 1 118 ? 3.116 -8.350 4.930 1.00 91.00 118 LEU A O 1
ATOM 901 N N . GLY A 1 119 ? 1.636 -7.815 3.320 1.00 87.50 119 GLY A N 1
ATOM 902 C CA . GLY A 1 119 ? 1.555 -6.405 3.659 1.00 87.50 119 GLY A CA 1
ATOM 903 C C . GLY A 1 119 ? 0.804 -6.136 4.965 1.00 87.50 119 GLY A C 1
ATOM 904 O O . GLY A 1 119 ? 0.389 -7.031 5.700 1.00 87.50 119 GLY A O 1
ATOM 905 N N . GLY A 1 120 ? 0.605 -4.850 5.258 1.00 85.38 120 GLY A N 1
ATOM 906 C CA . GLY A 1 120 ? -0.202 -4.417 6.400 1.00 85.38 120 GLY A CA 1
ATOM 907 C C . GLY A 1 120 ? -1.709 -4.438 6.143 1.00 85.38 120 GLY A C 1
ATOM 908 O O . GLY A 1 120 ? -2.456 -4.480 7.105 1.00 85.38 120 GLY A O 1
ATOM 909 N N . GLY A 1 121 ? -2.155 -4.389 4.884 1.00 84.69 121 GLY A N 1
ATOM 910 C CA . GLY A 1 121 ? -3.581 -4.291 4.530 1.00 84.69 121 GLY A CA 1
ATOM 911 C C . GLY A 1 121 ? -4.029 -5.169 3.358 1.00 84.69 121 GLY A C 1
ATOM 912 O O . GLY A 1 121 ? -5.192 -5.104 2.973 1.00 84.69 121 GLY A O 1
ATOM 913 N N . THR A 1 122 ? -3.107 -5.922 2.752 1.00 87.25 122 THR A N 1
ATOM 914 C CA . THR A 1 122 ? -3.401 -6.999 1.801 1.00 87.25 122 THR A CA 1
ATOM 915 C C . THR A 1 122 ? -2.314 -8.061 1.891 1.00 87.25 122 THR A C 1
ATOM 917 O O . THR A 1 122 ? -1.138 -7.748 2.096 1.00 87.25 122 THR A O 1
ATOM 920 N N . VAL A 1 123 ? -2.709 -9.316 1.697 1.00 90.56 123 VAL A N 1
ATOM 921 C CA . VAL A 1 123 ? -1.807 -10.402 1.316 1.00 90.56 123 VAL A CA 1
ATOM 922 C C . VAL A 1 123 ? -1.948 -10.643 -0.179 1.00 90.56 123 VAL A C 1
ATOM 924 O O . VAL A 1 123 ? -3.054 -10.917 -0.641 1.00 90.56 123 VAL A O 1
ATOM 927 N N . ASP A 1 124 ? -0.845 -10.599 -0.922 1.00 91.94 124 ASP A N 1
ATOM 928 C CA . ASP A 1 124 ? -0.796 -10.886 -2.355 1.00 91.94 124 ASP A CA 1
ATOM 929 C C . ASP A 1 124 ? 0.167 -12.052 -2.629 1.00 91.94 124 ASP A C 1
ATOM 931 O O . ASP A 1 124 ? 1.357 -12.006 -2.320 1.00 91.94 124 ASP A O 1
ATOM 935 N N . ILE A 1 125 ? -0.345 -13.111 -3.252 1.00 93.56 125 ILE A N 1
ATOM 936 C CA . ILE A 1 125 ? 0.408 -14.298 -3.653 1.00 93.56 125 ILE A CA 1
ATOM 937 C C . ILE A 1 125 ? 0.347 -14.422 -5.170 1.00 93.56 125 ILE A C 1
ATOM 939 O O . ILE A 1 125 ? -0.728 -14.568 -5.760 1.00 93.56 125 ILE A O 1
ATOM 943 N N . THR A 1 126 ? 1.516 -14.408 -5.800 1.00 94.12 126 THR A N 1
ATOM 944 C CA . THR A 1 126 ? 1.673 -14.557 -7.254 1.00 94.12 126 THR A CA 1
ATOM 945 C C . THR A 1 126 ? 2.744 -15.585 -7.565 1.00 94.12 126 THR A C 1
ATOM 947 O O . THR A 1 126 ? 3.666 -15.802 -6.778 1.00 94.12 126 THR A O 1
ATOM 950 N N . VAL A 1 127 ? 2.627 -16.233 -8.723 1.00 94.06 127 VAL A N 1
ATOM 951 C CA . VAL A 1 127 ? 3.654 -17.149 -9.220 1.00 94.06 127 VAL A CA 1
ATOM 952 C C . VAL A 1 127 ? 4.150 -16.620 -10.550 1.00 94.06 127 VAL A C 1
ATOM 954 O O . VAL A 1 127 ? 3.375 -16.459 -11.494 1.00 94.06 127 VAL A O 1
ATOM 957 N N . HIS A 1 128 ? 5.447 -16.347 -10.616 1.00 92.69 128 HIS A N 1
ATOM 958 C CA . HIS A 1 128 ? 6.102 -15.802 -11.793 1.00 92.69 128 HIS A CA 1
ATOM 959 C C . HIS A 1 128 ? 7.050 -16.821 -12.413 1.00 92.69 128 HIS A C 1
ATOM 961 O O . HIS A 1 128 ? 7.682 -17.620 -11.721 1.00 92.69 128 HIS A O 1
ATOM 967 N N . GLU A 1 129 ? 7.187 -16.747 -13.732 1.00 92.12 129 GLU A N 1
ATOM 968 C CA . GLU A 1 129 ? 8.259 -17.384 -14.486 1.00 92.12 129 GLU A CA 1
ATOM 969 C C . GLU A 1 129 ? 9.156 -16.313 -15.104 1.00 92.12 129 GLU A C 1
ATOM 971 O O . GLU A 1 129 ? 8.685 -15.364 -15.740 1.00 92.12 129 GLU A O 1
ATOM 976 N N . LYS A 1 130 ? 10.470 -16.474 -14.929 1.00 89.88 130 LYS A N 1
ATOM 977 C CA . LYS A 1 130 ? 11.453 -15.612 -15.577 1.00 89.88 130 LYS A CA 1
ATOM 978 C C . LYS A 1 130 ? 11.590 -15.960 -17.051 1.00 89.88 130 LYS A C 1
ATOM 980 O O . LYS A 1 130 ? 11.969 -17.076 -17.401 1.00 89.88 130 LYS A O 1
ATOM 985 N N . LEU A 1 131 ? 11.387 -14.974 -17.911 1.00 90.31 131 LEU A N 1
ATOM 986 C CA . LEU A 1 131 ? 11.574 -15.090 -19.349 1.00 90.31 131 LEU A CA 1
ATOM 987 C C . LEU A 1 131 ? 12.946 -14.550 -19.782 1.00 90.31 131 LEU A C 1
ATOM 989 O O . LEU A 1 131 ? 13.691 -13.934 -19.013 1.00 90.31 131 LEU A O 1
ATOM 993 N N . ALA A 1 132 ? 13.298 -14.802 -21.043 1.00 89.38 132 ALA A N 1
ATOM 994 C CA . ALA A 1 132 ? 14.486 -14.216 -21.652 1.00 89.38 132 ALA A CA 1
ATOM 995 C C . ALA A 1 132 ? 14.411 -12.677 -21.646 1.00 89.38 132 ALA A C 1
ATOM 997 O O . ALA A 1 132 ? 13.329 -12.094 -21.664 1.00 89.38 132 ALA A O 1
ATOM 998 N N . GLY A 1 133 ? 15.571 -12.015 -21.606 1.00 84.44 133 GLY A N 1
ATOM 999 C CA . GLY A 1 133 ? 15.645 -10.549 -21.593 1.00 84.44 133 GLY A CA 1
ATOM 1000 C C . GLY A 1 133 ? 15.242 -9.888 -20.269 1.00 84.44 133 GLY A C 1
ATOM 1001 O O . GLY A 1 133 ? 15.081 -8.675 -20.238 1.00 84.44 133 GLY A O 1
ATOM 1002 N N . GLY A 1 134 ? 15.081 -10.656 -19.183 1.00 79.50 134 GLY A N 1
ATOM 1003 C CA . GLY A 1 134 ? 14.680 -10.125 -17.871 1.00 79.50 134 GLY A CA 1
ATOM 1004 C C . GLY A 1 134 ? 13.177 -9.867 -17.732 1.00 79.50 134 GLY A C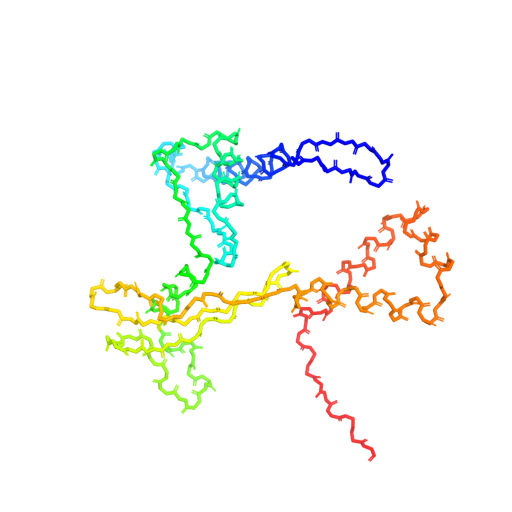 1
ATOM 1005 O O . GLY A 1 134 ? 12.744 -9.307 -16.729 1.00 79.50 134 GLY A O 1
ATOM 1006 N N . CYS A 1 135 ? 12.378 -10.277 -18.721 1.00 86.88 135 CYS A N 1
ATOM 1007 C CA . CYS A 1 135 ? 10.924 -10.199 -18.664 1.00 86.88 135 CYS A CA 1
ATOM 1008 C C . CYS A 1 135 ? 10.333 -11.235 -17.696 1.00 86.88 135 CYS A C 1
ATOM 1010 O O . CYS A 1 135 ? 10.965 -12.236 -17.352 1.00 86.88 135 CYS A O 1
ATOM 1012 N N . LEU A 1 136 ? 9.083 -11.005 -17.302 1.00 90.06 136 LEU A N 1
ATOM 1013 C CA . LEU A 1 136 ? 8.330 -11.852 -16.385 1.00 90.06 136 LEU A CA 1
ATOM 1014 C C . LEU A 1 136 ? 6.977 -12.213 -16.979 1.00 90.06 136 LEU A C 1
ATOM 1016 O O . LEU A 1 136 ? 6.405 -11.446 -17.753 1.00 90.06 136 LEU A O 1
ATOM 1020 N N . THR A 1 137 ? 6.461 -13.374 -16.593 1.00 91.81 137 THR A N 1
ATOM 1021 C CA . THR A 1 137 ? 5.065 -13.738 -16.828 1.00 91.81 137 THR A CA 1
ATOM 1022 C C . THR A 1 137 ? 4.460 -14.331 -15.565 1.00 91.81 137 THR A C 1
ATOM 1024 O O . THR A 1 137 ? 5.108 -15.113 -14.869 1.00 91.81 137 THR A O 1
ATOM 1027 N N . GLU A 1 138 ? 3.225 -13.941 -15.266 1.00 91.12 138 GLU A N 1
ATOM 1028 C CA . GLU A 1 138 ? 2.418 -14.564 -14.224 1.00 91.12 138 GLU A CA 1
ATOM 1029 C C . GLU A 1 138 ? 1.855 -15.888 -14.757 1.00 91.12 138 GLU A C 1
ATOM 1031 O O . GLU A 1 138 ? 1.126 -15.912 -15.750 1.00 91.12 138 GLU A O 1
ATOM 1036 N N . ILE A 1 139 ? 2.205 -17.003 -14.110 1.00 92.25 139 ILE A N 1
ATOM 1037 C CA . ILE A 1 139 ? 1.778 -18.346 -14.544 1.00 92.25 139 ILE A CA 1
ATOM 1038 C C . ILE A 1 139 ? 0.477 -18.805 -13.878 1.00 92.25 139 ILE A C 1
ATOM 1040 O O . ILE A 1 139 ? -0.086 -19.835 -14.248 1.00 92.25 139 ILE A O 1
ATOM 1044 N N . SER A 1 140 ? -0.012 -18.049 -12.898 1.00 89.75 140 SER A N 1
ATOM 1045 C CA . SER A 1 140 ? -1.263 -18.309 -12.193 1.00 89.75 140 SER A CA 1
ATOM 1046 C C . SER A 1 140 ? -1.854 -17.007 -11.690 1.00 89.75 140 SER A C 1
ATOM 1048 O O . SER A 1 140 ? -1.117 -16.215 -11.109 1.00 89.75 140 SER A O 1
ATOM 1050 N N . ARG A 1 141 ? -3.178 -16.860 -11.808 1.00 88.12 141 ARG A N 1
ATOM 1051 C CA . ARG A 1 141 ? -3.907 -15.698 -11.292 1.00 88.12 141 ARG A CA 1
ATOM 1052 C C . ARG A 1 141 ? -3.483 -15.377 -9.856 1.00 88.12 141 ARG A C 1
ATOM 1054 O O . ARG A 1 141 ? -3.542 -16.265 -9.006 1.00 88.12 141 ARG A O 1
ATOM 1061 N N . ALA A 1 142 ? -3.146 -14.116 -9.598 1.00 90.88 142 ALA A N 1
ATOM 1062 C CA . ALA A 1 142 ? -2.903 -13.610 -8.250 1.00 90.88 142 ALA A CA 1
ATOM 1063 C C . ALA A 1 142 ? -4.016 -14.015 -7.262 1.00 90.88 142 ALA A C 1
ATOM 1065 O O . ALA A 1 142 ? -5.212 -13.914 -7.562 1.00 90.88 142 ALA A O 1
ATOM 1066 N N . THR A 1 143 ? -3.614 -14.456 -6.072 1.00 91.75 143 THR A N 1
ATOM 1067 C CA . THR A 1 143 ? -4.507 -14.824 -4.961 1.00 91.75 143 THR A CA 1
ATOM 1068 C C . THR A 1 143 ? -4.120 -14.061 -3.706 1.00 91.75 143 THR A C 1
ATOM 1070 O O . THR A 1 143 ? -3.040 -13.485 -3.649 1.00 91.75 143 THR A O 1
ATOM 1073 N N . GLY A 1 144 ? -5.006 -14.000 -2.717 1.00 89.00 144 GLY A N 1
ATOM 1074 C CA . GLY A 1 144 ? -4.777 -13.150 -1.559 1.00 89.00 144 GLY A CA 1
ATOM 1075 C C . GLY A 1 144 ? -6.008 -12.964 -0.690 1.00 89.00 144 GLY A C 1
ATOM 1076 O O . GLY A 1 144 ? -7.056 -13.561 -0.951 1.00 89.00 144 GLY A O 1
ATOM 1077 N N . GLY A 1 145 ? -5.873 -12.121 0.327 1.00 86.00 145 GLY A N 1
ATOM 1078 C CA . GLY A 1 145 ? -6.950 -11.780 1.250 1.00 86.00 145 GLY A CA 1
ATOM 1079 C C . GLY A 1 145 ? -6.501 -10.824 2.350 1.00 86.00 145 GLY A C 1
ATOM 1080 O O . GLY A 1 145 ? -5.376 -10.331 2.333 1.00 86.00 145 GLY A O 1
ATOM 1081 N N . ASP A 1 146 ? -7.386 -10.610 3.319 1.00 81.25 146 ASP A N 1
ATOM 1082 C CA . ASP A 1 146 ? -7.219 -9.621 4.395 1.00 81.25 146 ASP A CA 1
ATOM 1083 C C . ASP A 1 146 ? -6.508 -10.211 5.638 1.00 81.25 146 ASP A C 1
ATOM 1085 O O . ASP A 1 146 ? -6.610 -9.695 6.749 1.00 81.25 146 ASP A O 1
ATOM 1089 N N . CYS A 1 147 ? -5.807 -11.342 5.487 1.00 83.00 147 CYS A N 1
ATOM 1090 C CA . CYS A 1 147 ? -5.045 -12.005 6.554 1.00 83.00 147 CYS A CA 1
ATOM 1091 C C . CYS A 1 147 ? -3.645 -11.390 6.725 1.00 83.00 147 CYS A C 1
ATOM 1093 O O . CYS A 1 147 ? -2.626 -12.075 6.655 1.00 83.00 147 CYS A O 1
ATOM 1095 N N . ASP A 1 148 ? -3.619 -10.079 6.917 1.00 87.56 148 ASP A N 1
ATOM 1096 C CA . ASP A 1 148 ? -2.439 -9.220 6.883 1.00 87.56 148 ASP A CA 1
ATOM 1097 C C . ASP A 1 148 ? -2.013 -8.724 8.282 1.00 87.56 148 ASP A C 1
ATOM 1099 O O . ASP A 1 148 ? -2.527 -9.155 9.320 1.00 87.56 148 ASP A O 1
ATOM 1103 N N . GLY A 1 149 ? -1.053 -7.797 8.320 1.00 88.25 149 GLY A N 1
ATOM 1104 C CA . GLY A 1 149 ? -0.589 -7.180 9.562 1.00 88.25 149 GLY A CA 1
ATOM 1105 C C . GLY A 1 149 ? -1.679 -6.468 10.379 1.00 88.25 149 GLY A C 1
ATOM 1106 O O . GLY A 1 149 ? -1.568 -6.463 11.605 1.00 88.25 149 GLY A O 1
ATOM 1107 N N . THR A 1 150 ? -2.726 -5.924 9.743 1.00 90.56 150 THR A N 1
ATOM 1108 C CA . THR A 1 150 ? -3.865 -5.284 10.429 1.00 90.56 150 THR A CA 1
ATOM 1109 C C . THR A 1 150 ? -4.741 -6.32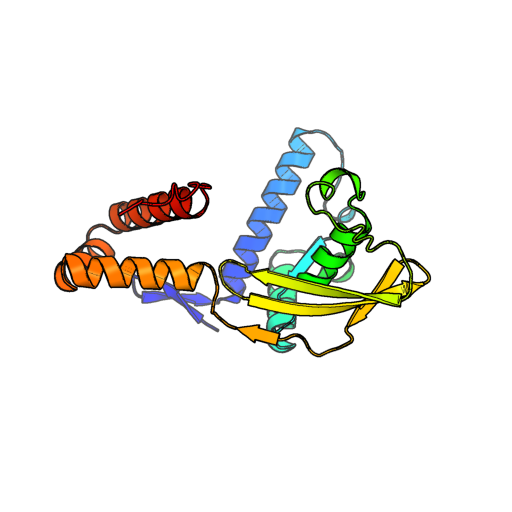8 11.115 1.00 90.56 150 THR A C 1
ATOM 1111 O O . THR A 1 150 ? -5.261 -6.080 12.204 1.00 90.56 150 THR A O 1
ATOM 1114 N N . SER A 1 151 ? -4.881 -7.525 10.537 1.00 91.44 151 SER A N 1
ATOM 1115 C CA . SER A 1 151 ? -5.577 -8.635 11.205 1.00 91.44 151 SER A CA 1
ATOM 1116 C C . SER A 1 151 ? -4.921 -9.012 12.539 1.00 91.44 151 SER A C 1
ATOM 1118 O O . SER A 1 151 ? -5.622 -9.290 13.514 1.00 91.44 151 SER A O 1
ATOM 1120 N N . VAL A 1 152 ? -3.590 -8.936 12.629 1.00 93.12 152 VAL A N 1
ATOM 1121 C CA . VAL A 1 152 ? -2.863 -9.137 13.897 1.00 93.12 152 VAL A CA 1
ATOM 1122 C C . VAL A 1 152 ? -3.215 -8.050 14.922 1.00 93.12 152 VAL A C 1
ATOM 1124 O O . VAL A 1 152 ? -3.456 -8.361 16.090 1.00 93.12 152 VAL A O 1
ATOM 1127 N N . ASP A 1 153 ? -3.324 -6.788 14.498 1.00 93.50 153 ASP A N 1
ATOM 1128 C CA . ASP A 1 153 ? -3.702 -5.671 15.380 1.00 93.50 153 ASP A CA 1
ATOM 1129 C C . ASP A 1 153 ? -5.136 -5.807 15.898 1.00 93.50 153 ASP A C 1
ATOM 1131 O O . ASP A 1 153 ? -5.431 -5.517 17.062 1.00 93.50 153 ASP A O 1
ATOM 1135 N N . VAL A 1 154 ? -6.041 -6.285 15.041 1.00 93.00 154 VAL A N 1
ATOM 1136 C CA . VAL A 1 154 ? -7.426 -6.578 15.416 1.00 93.00 154 VAL A CA 1
ATOM 1137 C C . VAL A 1 154 ? -7.468 -7.644 16.509 1.00 93.00 154 VAL A C 1
ATOM 1139 O O . VAL A 1 154 ? -8.152 -7.443 17.517 1.00 93.00 154 VAL A O 1
ATOM 1142 N N . GLU A 1 155 ? -6.720 -8.738 16.359 1.00 95.25 155 GLU A N 1
ATOM 1143 C CA . GLU A 1 155 ? -6.653 -9.801 17.368 1.00 95.25 155 GLU A CA 1
ATOM 1144 C C . GLU A 1 155 ? -6.016 -9.324 18.680 1.00 95.25 155 GLU A C 1
ATOM 1146 O O . GLU A 1 155 ? -6.510 -9.654 19.762 1.00 95.25 155 GLU A O 1
ATOM 1151 N N . PHE A 1 156 ? -4.998 -8.462 18.621 1.00 95.50 156 PHE A N 1
ATOM 1152 C CA . PHE A 1 156 ? -4.438 -7.827 19.815 1.00 95.50 156 PHE A CA 1
ATOM 1153 C C . PHE A 1 156 ? -5.489 -7.000 20.572 1.00 95.50 156 PHE A C 1
ATOM 1155 O O . PHE A 1 156 ? -5.665 -7.152 21.785 1.00 95.50 156 PHE A O 1
ATOM 1162 N N . ILE A 1 157 ? -6.273 -6.180 19.867 1.00 95.75 157 ILE A N 1
ATOM 1163 C CA . ILE A 1 157 ? -7.363 -5.420 20.490 1.00 95.75 157 ILE A CA 1
ATOM 1164 C C . ILE A 1 157 ? -8.461 -6.334 21.044 1.00 95.75 157 ILE A C 1
ATOM 1166 O O . ILE A 1 157 ? -9.030 -6.040 22.104 1.00 95.75 157 ILE A O 1
ATOM 1170 N N . GLN A 1 158 ? -8.763 -7.450 20.378 1.00 96.62 158 GLN A N 1
ATOM 1171 C CA . GLN A 1 158 ? -9.697 -8.443 20.907 1.00 96.62 158 GLN A CA 1
ATOM 1172 C C . GLN A 1 158 ? -9.172 -9.095 22.191 1.00 96.62 158 GLN A C 1
ATOM 1174 O O . GLN A 1 158 ? -9.946 -9.290 23.131 1.00 96.62 158 GLN A O 1
ATOM 1179 N N . LEU A 1 159 ? -7.875 -9.395 22.272 1.00 96.88 159 LEU A N 1
ATOM 1180 C CA . LEU A 1 159 ? -7.242 -9.918 23.481 1.00 96.88 159 LEU A CA 1
ATOM 1181 C C . LEU A 1 159 ? -7.374 -8.929 24.646 1.00 96.88 159 LEU A C 1
ATOM 1183 O O . LEU A 1 159 ? -7.871 -9.301 25.709 1.00 96.88 159 LEU A O 1
ATOM 1187 N N . LEU A 1 160 ? -7.031 -7.655 24.436 1.00 96.62 160 LEU A N 1
ATOM 1188 C CA . LEU A 1 160 ? -7.209 -6.615 25.456 1.00 96.62 160 LEU A CA 1
ATOM 1189 C C . LEU A 1 160 ? -8.676 -6.474 25.879 1.00 96.62 160 LEU A C 1
ATOM 1191 O O . LEU A 1 160 ? -8.978 -6.304 27.058 1.00 96.62 160 LEU A O 1
ATOM 1195 N N . THR A 1 161 ? -9.601 -6.607 24.927 1.00 97.12 161 THR A N 1
ATOM 1196 C CA . THR A 1 161 ? -11.044 -6.591 25.194 1.00 97.12 161 THR A CA 1
ATOM 1197 C C . THR A 1 161 ? -11.482 -7.772 26.065 1.00 97.12 161 THR A C 1
ATOM 1199 O O . THR A 1 161 ? -12.336 -7.591 26.933 1.00 97.12 161 THR A O 1
ATOM 1202 N N . LYS A 1 162 ? -10.898 -8.963 25.880 1.00 97.69 162 LYS A N 1
ATOM 1203 C CA . LYS A 1 162 ? -11.156 -10.144 26.724 1.00 97.69 162 LYS A CA 1
ATOM 1204 C C . LYS A 1 162 ? -10.599 -9.975 28.142 1.00 97.69 162 LYS A C 1
ATOM 1206 O O . LYS A 1 162 ? -11.245 -10.413 29.085 1.00 97.69 162 LYS A O 1
ATOM 1211 N N . ILE A 1 163 ? -9.437 -9.333 28.290 1.00 97.56 163 ILE A N 1
ATOM 1212 C CA . ILE A 1 163 ? -8.764 -9.136 29.587 1.00 97.56 163 ILE A CA 1
ATOM 1213 C C . ILE A 1 163 ? -9.434 -8.025 30.406 1.00 97.56 163 ILE A C 1
ATOM 1215 O O . ILE A 1 163 ? -9.763 -8.225 31.573 1.00 97.56 163 ILE A O 1
ATOM 1219 N N . PHE A 1 164 ? -9.638 -6.852 29.805 1.00 96.38 164 PHE A N 1
ATOM 1220 C CA . PHE A 1 164 ? -10.072 -5.643 30.517 1.00 96.38 164 PHE A CA 1
ATOM 1221 C C . PHE A 1 164 ? -11.556 -5.306 30.336 1.00 96.38 164 PHE A C 1
ATOM 1223 O O . PHE A 1 164 ? -12.089 -4.424 31.010 1.00 96.38 164 PHE A O 1
ATOM 1230 N N . GLY A 1 165 ? -12.235 -6.007 29.429 1.00 96.94 165 GLY A N 1
ATOM 1231 C CA . GLY A 1 165 ? -13.633 -5.781 29.099 1.00 96.94 165 GLY A CA 1
ATOM 1232 C C . GLY A 1 165 ? -13.839 -4.707 28.030 1.00 96.94 165 GLY A C 1
ATOM 1233 O O . GLY A 1 165 ? -13.150 -3.686 27.959 1.00 96.94 165 GLY A O 1
ATOM 1234 N N . ALA A 1 166 ? -14.871 -4.916 27.211 1.00 96.19 166 ALA A N 1
ATOM 1235 C CA . ALA A 1 166 ? -15.258 -3.990 26.151 1.00 96.19 166 ALA A CA 1
ATOM 1236 C C . ALA A 1 166 ? -15.484 -2.542 26.631 1.00 96.19 166 ALA A C 1
ATOM 1238 O O . ALA A 1 166 ? -15.007 -1.643 25.937 1.00 96.19 166 ALA A O 1
ATOM 1239 N N . PRO A 1 167 ? -16.145 -2.257 27.773 1.00 97.19 167 PRO A N 1
ATOM 1240 C CA . PRO A 1 167 ? -16.400 -0.875 28.182 1.00 97.19 167 PRO A CA 1
ATOM 1241 C C . PRO A 1 167 ? -15.129 -0.028 28.314 1.00 97.19 167 PRO A C 1
ATOM 1243 O O . PRO A 1 167 ? -15.120 1.109 27.846 1.00 97.19 167 PRO A O 1
ATOM 1246 N N . LEU A 1 168 ? -14.049 -0.592 28.872 1.00 95.44 168 LEU A N 1
ATOM 1247 C CA . LEU A 1 168 ? -12.786 0.127 29.047 1.00 95.44 168 LEU A CA 1
ATOM 1248 C C . LEU A 1 168 ? -12.137 0.451 27.698 1.00 95.44 168 LEU A C 1
ATOM 1250 O O . LEU A 1 168 ? -11.781 1.599 27.444 1.00 95.44 168 LEU A O 1
ATOM 1254 N N . ILE A 1 169 ? -12.034 -0.541 26.807 1.00 95.31 169 ILE A N 1
ATOM 1255 C CA . ILE A 1 169 ? -11.410 -0.360 25.487 1.00 95.31 169 ILE A CA 1
ATOM 1256 C C . ILE A 1 169 ? -12.186 0.657 24.638 1.00 95.31 169 ILE A C 1
ATOM 1258 O O . ILE A 1 169 ? -11.581 1.497 23.972 1.00 95.31 169 ILE A O 1
ATOM 1262 N N . HIS A 1 170 ? -13.523 0.631 24.681 1.00 93.12 170 HIS A N 1
ATOM 1263 C CA . HIS A 1 170 ? -14.352 1.609 23.969 1.00 93.12 170 HIS A CA 1
ATOM 1264 C C . HIS A 1 170 ? -14.225 3.020 24.556 1.00 93.12 170 HIS A C 1
ATOM 1266 O O . HIS A 1 170 ? -14.160 3.982 23.790 1.00 93.12 170 HIS A O 1
ATOM 1272 N N . ALA A 1 171 ? -14.177 3.153 25.887 1.00 93.31 171 ALA A N 1
ATOM 1273 C CA . ALA A 1 171 ? -13.954 4.440 26.540 1.00 93.31 171 ALA A CA 1
ATOM 1274 C C . ALA A 1 171 ? -12.587 5.015 26.151 1.00 93.31 171 ALA A C 1
ATOM 1276 O O . ALA A 1 171 ? -12.523 6.154 25.705 1.00 93.31 171 ALA A O 1
ATOM 1277 N N . MET A 1 172 ? -11.524 4.206 26.184 1.00 92.94 172 MET A N 1
ATOM 1278 C CA . MET A 1 172 ? -10.181 4.626 25.774 1.00 92.94 172 MET A CA 1
ATOM 1279 C C . MET A 1 172 ? -10.153 5.111 24.317 1.00 92.94 172 MET A C 1
ATOM 1281 O O . MET A 1 172 ? -9.693 6.216 24.054 1.00 92.94 172 MET A O 1
ATOM 1285 N N . LYS A 1 173 ? -10.737 4.355 23.375 1.00 91.06 173 LYS A N 1
ATOM 1286 C CA . LYS A 1 173 ? -10.821 4.757 21.955 1.00 91.06 173 LYS A CA 1
ATOM 1287 C C . LYS A 1 173 ? -11.543 6.090 21.737 1.00 91.06 173 LYS A C 1
ATOM 1289 O O . LYS A 1 173 ? -11.166 6.847 20.848 1.00 91.06 173 LYS A O 1
ATOM 1294 N N . ARG A 1 174 ? -12.614 6.349 22.492 1.00 90.25 174 ARG A N 1
ATOM 1295 C CA . ARG A 1 174 ? -13.484 7.518 22.290 1.00 90.25 174 ARG A CA 1
ATOM 1296 C C . ARG A 1 174 ? -13.011 8.749 23.058 1.00 90.25 174 ARG A C 1
ATOM 1298 O O . ARG A 1 174 ? -13.101 9.857 22.545 1.00 90.25 174 ARG A O 1
ATOM 1305 N N . GLU A 1 175 ? -12.584 8.555 24.296 1.00 93.19 175 GLU A N 1
ATOM 1306 C CA . GLU A 1 175 ? -12.322 9.630 25.257 1.00 93.19 175 GLU A CA 1
ATOM 1307 C C . GLU A 1 175 ? -10.828 9.947 25.367 1.00 93.19 175 GLU A C 1
ATOM 1309 O O . GLU A 1 175 ? -10.473 11.064 25.734 1.00 93.19 175 GLU A O 1
ATOM 1314 N N . GLN A 1 176 ? -9.953 8.998 25.015 1.00 93.06 176 GLN A N 1
ATOM 1315 C CA . GLN A 1 176 ? -8.494 9.147 25.045 1.00 93.06 176 GLN A CA 1
ATOM 1316 C C . GLN A 1 176 ? -7.841 8.601 23.756 1.00 93.06 176 GLN A C 1
ATOM 1318 O O . GLN A 1 176 ? -7.014 7.686 23.815 1.00 93.06 176 GLN A O 1
ATOM 1323 N N . PRO A 1 177 ? -8.196 9.140 22.571 1.00 90.50 177 PRO A N 1
ATOM 1324 C CA . PRO A 1 177 ? -7.707 8.629 21.289 1.00 90.50 177 PRO A CA 1
ATOM 1325 C C . PRO A 1 177 ? -6.181 8.714 21.145 1.00 90.50 177 PRO A C 1
ATOM 1327 O O . PRO A 1 177 ? -5.601 7.831 20.525 1.00 90.50 177 PRO A O 1
ATOM 1330 N N . GLU A 1 178 ? -5.535 9.713 21.756 1.00 93.44 178 GLU A N 1
ATOM 1331 C CA . GLU A 1 178 ? -4.068 9.835 21.806 1.00 93.44 178 GLU A CA 1
ATOM 1332 C C . GLU A 1 178 ? -3.440 8.640 22.535 1.00 93.44 178 GLU A C 1
ATOM 1334 O O . GLU A 1 178 ? -2.588 7.951 21.989 1.00 93.44 178 GLU A O 1
ATOM 1339 N N . THR A 1 179 ? -3.940 8.307 23.730 1.00 93.44 179 THR A N 1
ATOM 1340 C CA . THR A 1 179 ? -3.473 7.147 24.505 1.00 93.44 179 THR A CA 1
ATOM 1341 C C . THR A 1 179 ? -3.737 5.834 23.776 1.00 93.44 179 THR A C 1
ATOM 1343 O O . THR A 1 179 ? -2.899 4.935 23.785 1.00 93.44 179 THR A O 1
ATOM 1346 N N . PHE A 1 180 ? -4.894 5.714 23.117 1.00 93.69 180 PHE A N 1
ATOM 1347 C CA . PHE A 1 180 ? -5.183 4.554 22.280 1.00 93.69 180 PHE A CA 1
ATOM 1348 C C . PHE A 1 180 ? -4.203 4.454 21.101 1.00 93.69 180 PHE A C 1
ATOM 1350 O O . PHE A 1 180 ? -3.724 3.365 20.793 1.00 93.69 180 PHE A O 1
ATOM 1357 N N . HIS A 1 181 ? -3.887 5.575 20.453 1.00 92.88 181 HIS A N 1
ATOM 1358 C CA . HIS A 1 181 ? -2.935 5.622 19.350 1.00 92.88 181 HIS A CA 1
ATOM 1359 C C . HIS A 1 181 ? -1.515 5.269 19.805 1.00 92.88 181 HIS A C 1
ATOM 1361 O O . HIS A 1 181 ? -0.858 4.466 19.147 1.00 92.88 181 HIS A O 1
ATOM 1367 N N . ASP A 1 182 ? -1.074 5.795 20.950 1.00 95.44 182 ASP A N 1
ATOM 1368 C CA . ASP A 1 182 ? 0.211 5.449 21.556 1.00 95.44 182 ASP A CA 1
ATOM 1369 C C . ASP A 1 182 ? 0.294 3.946 21.846 1.00 95.44 182 ASP A C 1
ATOM 1371 O O . ASP A 1 182 ? 1.263 3.310 21.449 1.00 95.44 182 ASP A O 1
ATOM 1375 N N . LEU A 1 183 ? -0.747 3.345 22.435 1.00 94.38 183 LEU A N 1
ATOM 1376 C CA . LEU A 1 183 ? -0.802 1.898 22.676 1.00 94.38 183 LEU A CA 1
ATOM 1377 C C . LEU A 1 183 ? -0.629 1.081 21.386 1.00 94.38 183 LEU A C 1
ATOM 1379 O O . LEU A 1 183 ? 0.138 0.120 21.365 1.00 94.38 183 LEU A O 1
ATOM 1383 N N . ILE A 1 184 ? -1.346 1.447 20.319 1.00 94.12 184 ILE A N 1
ATOM 1384 C CA . ILE A 1 184 ? -1.225 0.765 19.023 1.00 94.12 184 ILE A CA 1
ATOM 1385 C C . ILE A 1 184 ? 0.175 0.957 18.437 1.00 94.12 184 ILE A C 1
ATOM 1387 O O . ILE A 1 184 ? 0.745 0.009 17.908 1.00 94.12 184 ILE A O 1
ATOM 1391 N N . ARG A 1 185 ? 0.753 2.157 18.554 1.00 93.44 185 ARG A N 1
ATOM 1392 C CA . ARG A 1 185 ? 2.109 2.440 18.075 1.00 93.44 185 ARG A CA 1
ATOM 1393 C C . ARG A 1 185 ? 3.161 1.617 18.820 1.00 93.44 185 ARG A C 1
ATOM 1395 O O . ARG A 1 185 ? 4.062 1.085 18.182 1.00 93.44 185 ARG A O 1
ATOM 1402 N N . GLU A 1 186 ? 3.047 1.491 20.139 1.00 94.38 186 GLU A N 1
ATOM 1403 C CA . GLU A 1 186 ? 3.949 0.647 20.932 1.00 94.38 186 GLU A CA 1
ATOM 1404 C C . GLU A 1 186 ? 3.810 -0.830 20.547 1.00 94.38 186 GLU A C 1
ATOM 1406 O O . GLU A 1 186 ? 4.811 -1.517 20.349 1.00 94.38 186 GLU A O 1
ATOM 1411 N N . PHE A 1 187 ? 2.577 -1.311 20.352 1.00 94.25 187 PHE A N 1
ATOM 1412 C CA . PHE A 1 187 ? 2.348 -2.672 19.867 1.00 94.25 187 PHE A CA 1
ATOM 1413 C C . PHE A 1 187 ? 2.963 -2.903 18.480 1.00 94.25 187 PHE A C 1
ATOM 1415 O O . PHE A 1 187 ? 3.627 -3.912 18.269 1.00 94.25 187 PHE A O 1
ATOM 1422 N N . GLU A 1 188 ? 2.805 -1.956 17.555 1.00 92.44 188 GLU A N 1
ATOM 1423 C CA . GLU A 1 188 ? 3.420 -1.994 16.223 1.00 92.44 188 GLU A CA 1
ATOM 1424 C C . GLU A 1 188 ? 4.949 -2.060 16.266 1.00 92.44 188 GLU A C 1
ATOM 1426 O O . GLU A 1 188 ? 5.550 -2.754 15.444 1.00 92.44 188 GLU A O 1
ATOM 1431 N N . THR A 1 189 ? 5.582 -1.352 17.205 1.00 91.56 189 THR A N 1
ATOM 1432 C CA . THR A 1 189 ? 7.033 -1.424 17.425 1.00 91.56 189 THR A CA 1
ATOM 1433 C C . THR A 1 189 ? 7.430 -2.832 17.860 1.00 91.56 189 THR A C 1
ATOM 1435 O O . THR A 1 189 ? 8.233 -3.475 17.191 1.00 91.56 189 THR A O 1
ATOM 1438 N N . VAL A 1 190 ? 6.783 -3.366 18.900 1.00 91.12 190 VAL A N 1
ATOM 1439 C CA . VAL A 1 190 ? 7.079 -4.710 19.426 1.00 91.12 190 VAL A CA 1
ATOM 1440 C C . VAL A 1 190 ? 6.776 -5.809 18.403 1.00 91.12 190 VAL A C 1
ATOM 1442 O O . VAL A 1 190 ? 7.518 -6.779 18.310 1.00 91.12 190 VAL A O 1
ATOM 1445 N N . LYS A 1 191 ? 5.721 -5.656 17.594 1.00 89.81 191 LYS A N 1
ATOM 1446 C CA . LYS A 1 191 ? 5.361 -6.595 16.518 1.00 89.81 191 LYS A CA 1
ATOM 1447 C C . LYS A 1 191 ? 6.460 -6.709 15.455 1.00 89.81 191 LYS A C 1
ATOM 1449 O O . LYS A 1 191 ? 6.597 -7.761 14.837 1.00 89.81 191 LYS A O 1
ATOM 14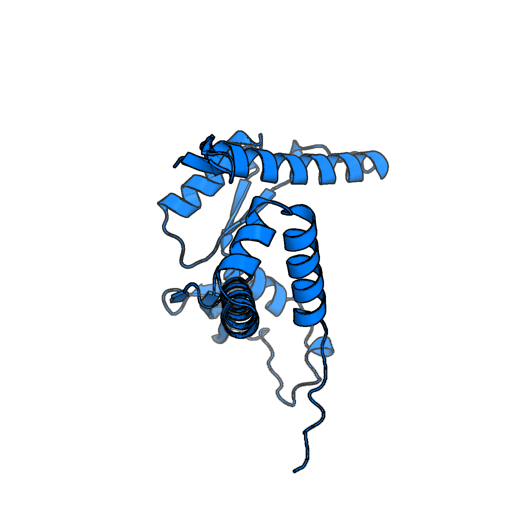54 N N . LYS A 1 192 ? 7.203 -5.625 15.208 1.00 85.88 192 LYS A N 1
ATOM 1455 C CA . LYS A 1 192 ? 8.296 -5.567 14.221 1.00 85.88 192 LYS A CA 1
ATOM 1456 C C . LYS A 1 192 ? 9.640 -5.986 14.801 1.00 85.88 192 LYS A C 1
ATOM 1458 O O . LYS A 1 192 ? 10.539 -6.336 14.035 1.00 85.88 192 LYS A O 1
ATOM 1463 N N . ASP A 1 193 ? 9.777 -5.947 16.119 1.00 82.75 193 ASP A N 1
ATOM 1464 C CA . ASP A 1 193 ? 10.988 -6.373 16.796 1.00 82.75 193 ASP A CA 1
ATOM 1465 C C . ASP A 1 193 ? 11.084 -7.906 16.795 1.00 82.75 193 ASP A C 1
ATOM 1467 O O . ASP A 1 193 ? 10.181 -8.624 17.225 1.00 82.75 193 ASP A O 1
ATOM 1471 N N . ASN A 1 194 ? 12.216 -8.424 16.309 1.00 57.31 194 ASN A N 1
ATOM 1472 C CA . ASN A 1 194 ? 12.535 -9.849 16.347 1.00 57.31 194 ASN A CA 1
ATOM 1473 C C . ASN A 1 194 ? 12.853 -10.268 17.789 1.00 57.31 194 ASN A C 1
ATOM 1475 O O . ASN A 1 194 ? 14.021 -10.394 18.161 1.00 57.31 194 ASN A O 1
ATOM 1479 N N . TYR A 1 195 ? 11.832 -10.516 18.606 1.00 54.09 195 TYR A N 1
ATOM 1480 C CA . TYR A 1 195 ? 12.022 -11.349 19.784 1.00 54.09 195 TYR A CA 1
ATOM 1481 C C . TYR A 1 195 ? 12.246 -12.784 19.305 1.00 54.09 195 TYR A C 1
ATOM 1483 O O . TYR A 1 195 ? 11.329 -13.445 18.819 1.00 54.09 195 TYR A O 1
ATOM 1491 N N . THR A 1 196 ? 13.481 -13.276 19.428 1.00 46.97 196 THR A N 1
ATOM 1492 C CA . THR A 1 196 ? 13.727 -14.717 19.498 1.00 46.97 196 THR A CA 1
ATOM 1493 C C . THR A 1 196 ? 12.847 -15.254 20.616 1.00 46.97 196 THR A C 1
ATOM 1495 O O . THR A 1 196 ? 13.009 -14.865 21.772 1.00 46.97 196 THR A O 1
ATOM 1498 N N . ILE A 1 197 ? 11.884 -16.102 20.263 1.00 49.97 197 ILE A N 1
ATOM 1499 C CA . ILE A 1 197 ? 11.169 -16.918 21.235 1.00 49.97 197 ILE A CA 1
ATOM 1500 C C . ILE A 1 197 ? 12.236 -17.854 21.806 1.00 49.97 197 ILE A C 1
ATOM 1502 O O . ILE A 1 197 ? 12.569 -18.859 21.185 1.00 49.97 197 ILE A O 1
ATOM 1506 N N . GLU A 1 198 ? 12.849 -17.478 22.929 1.00 45.50 198 GLU A N 1
ATOM 1507 C CA . GLU A 1 198 ? 13.520 -18.462 23.770 1.00 45.50 198 GLU A CA 1
ATOM 1508 C C . GLU A 1 198 ? 12.430 -19.453 24.179 1.00 45.50 198 GLU A C 1
ATOM 1510 O O . GLU A 1 198 ? 11.394 -19.065 24.729 1.00 45.50 198 GLU A O 1
ATOM 1515 N N . GLU A 1 199 ? 12.608 -20.707 23.765 1.00 40.12 199 GLU A N 1
ATOM 1516 C CA . GLU A 1 199 ? 11.709 -21.802 24.096 1.00 40.12 199 GLU A CA 1
ATOM 1517 C C . GLU A 1 199 ? 11.499 -21.803 25.611 1.00 40.12 199 GLU A C 1
ATOM 1519 O O . GLU A 1 199 ? 12.449 -21.879 26.391 1.00 40.12 199 GLU A O 1
ATOM 1524 N N . TRP A 1 200 ? 10.245 -21.668 26.033 1.00 43.19 200 TRP A N 1
ATOM 1525 C CA . TRP A 1 200 ? 9.876 -21.919 27.415 1.00 43.19 200 TRP A CA 1
ATOM 1526 C C . TRP A 1 200 ? 9.961 -23.437 27.591 1.00 43.19 200 TRP A C 1
ATOM 1528 O O . TRP A 1 200 ? 9.048 -24.153 27.186 1.00 43.19 200 TRP A O 1
ATOM 1538 N N . GLU A 1 201 ? 11.096 -23.928 28.091 1.00 40.09 201 GLU A N 1
ATOM 1539 C CA . GLU A 1 201 ? 11.215 -25.305 28.568 1.00 40.09 201 GLU A CA 1
ATOM 1540 C C . GLU A 1 201 ? 10.317 -25.465 29.809 1.00 40.09 201 GLU A C 1
ATOM 1542 O O . GLU A 1 201 ? 10.466 -24.727 30.788 1.00 40.09 201 GLU A O 1
ATOM 1547 N N . ASP A 1 202 ? 9.358 -26.393 29.718 1.00 48.78 202 ASP A N 1
ATOM 1548 C CA . ASP A 1 202 ? 8.503 -26.859 30.823 1.00 48.78 202 ASP A CA 1
ATOM 1549 C C . ASP A 1 202 ? 9.305 -27.563 31.937 1.00 48.78 202 ASP A C 1
ATOM 1551 O O . ASP A 1 202 ? 10.238 -28.341 31.618 1.00 48.78 202 ASP A O 1
#

Sequence (202 aa):
MVLADITGKTVLAIDVFAHSIKALINHLMDALEIQGTGVISTDIKWVLTVPAIWTDNSKQFMRKSAEKAGIQNDHLLISLGPEAASILCQYLSTEKLSSAESDFTMSKVGTKYMIVDLGGGTVDITVHEKLAGGCLTEISRATGGDCDGTSVDVEFIQLLTKIFGAPLIHAMKREQPETFHDLIREFETVKKDNYTIEEWED

InterPro domains:
  IPR043129 ATPase, nucleotide binding domain [SSF53067] (6-87)
  IPR043129 ATPase, nucleotide binding domain [SSF53067] (111-194)